Protein AF-A0A6N9R943-F1 (afdb_monomer_lite)

Radius of gyration: 18.35 Å; chains: 1; bounding box: 44×36×68 Å

pLDDT: mean 92.69, std 10.91, range [40.28, 98.88]

Secondary structure (DSSP, 8-state):
-----PPPPPPHHHHHHHHHHHHHHHHHHHHH-SSTTHHHHHHHHHHHHHHHHHHHTTS--HHHHHHHHHHHHHHHHHSSSPSS--HHHHHHHHHHHHHHHHHHHHHTTSS-THHHHHHTHHHHHHHHHHHHHHHHTT--TTS----SHHHHHIIIIIHHHHHHHHHHHHHHHHHHHHHHHHHH-GGGHHHHHHHHHHHHHHHHHHHHHHHHHH-GGG-

Foldseek 3Di:
DDPPDDDPPCDPVNVVVLVVQLQLLLVLLQVQLPFQLASLLLLLLLLVLQLLLLVVLVHHSCVSNVRSVVSVVVSVQRHPVHNDGCHSVRRNVSSNCLSVSLVVCCVVVSAPNLLSCLLNVLSVLQSVVQLVVCVVVVHDSPDDDQRGLLSLCCVLPCNRNNSNVVSSCSNNVSSVLSSVCSVPPRVCSVVVSVVSSVVSVVVSVVSVVSSCVVPVVPD

Sequence (219 aa):
GAGGREPAAISLAAVAVAALAIAWSANLFNFMDGSDGLAAAMAVVGFGTYGAAAWHSGASPWAYWTLAAATLPLLALNLPPARTFMGDVGAVPLGFLAAVFGLAGWRAGTWPGWLPLLVFLPFVSDASVTLALRVLRGERVWEPHKRHYYQRLHQLGAGHRGTLLAFGVLMIGTASSALWTLAVDPASGWLVLAAWAAAFLLLYAGIDYHWNRRNPASR

Structure (mmCIF, N/CA/C/O backbone):
data_AF-A0A6N9R943-F1
#
_entry.id   AF-A0A6N9R943-F1
#
loop_
_atom_site.group_PDB
_atom_site.id
_atom_site.type_symbol
_atom_site.label_atom_id
_atom_site.label_alt_id
_atom_site.label_comp_id
_atom_site.label_asym_id
_atom_site.label_entity_id
_atom_site.label_seq_id
_atom_site.pdbx_PDB_ins_code
_atom_site.Cartn_x
_atom_site.Cartn_y
_atom_site.Cartn_z
_atom_site.occupancy
_atom_site.B_iso_or_equiv
_atom_site.auth_seq_id
_atom_site.auth_comp_id
_atom_site.auth_asym_id
_atom_site.auth_atom_id
_atom_site.pdbx_PDB_model_num
ATOM 1 N N . GLY A 1 1 ? 10.664 -10.461 -44.575 1.00 40.28 1 GLY A N 1
ATOM 2 C CA . GLY A 1 1 ? 9.396 -10.748 -43.884 1.00 40.28 1 GLY A CA 1
ATOM 3 C C . GLY A 1 1 ? 9.508 -10.293 -42.452 1.00 40.28 1 GLY A C 1
ATOM 4 O O . GLY A 1 1 ? 10.060 -11.021 -41.644 1.00 40.28 1 GLY A O 1
ATOM 5 N N . ALA A 1 2 ? 9.063 -9.074 -42.161 1.00 44.09 2 ALA A N 1
ATOM 6 C CA . ALA A 1 2 ? 9.007 -8.532 -40.810 1.00 44.09 2 ALA A CA 1
ATOM 7 C C . ALA A 1 2 ? 7.528 -8.437 -40.436 1.00 44.09 2 ALA A C 1
ATOM 9 O O . ALA A 1 2 ? 6.851 -7.476 -40.789 1.00 44.09 2 ALA A O 1
ATOM 10 N N . GLY A 1 3 ? 7.008 -9.491 -39.807 1.00 44.22 3 GLY A N 1
ATOM 11 C CA . GLY A 1 3 ? 5.680 -9.474 -39.206 1.00 44.22 3 GLY A CA 1
ATOM 12 C C . GLY A 1 3 ? 5.709 -8.558 -37.990 1.00 44.22 3 GLY A C 1
ATOM 13 O O . GLY A 1 3 ? 5.936 -9.022 -36.874 1.00 44.22 3 GLY A O 1
ATOM 14 N N . GLY A 1 4 ? 5.538 -7.255 -38.217 1.00 47.19 4 GLY A N 1
ATOM 15 C CA . GLY A 1 4 ? 5.237 -6.305 -37.159 1.00 47.19 4 GLY A CA 1
ATOM 16 C C . GLY A 1 4 ? 3.930 -6.740 -36.514 1.00 47.19 4 GLY A C 1
ATOM 17 O O . GLY A 1 4 ? 2.869 -6.595 -37.112 1.00 47.19 4 GLY A O 1
ATOM 18 N N . ARG A 1 5 ? 4.005 -7.348 -35.327 1.00 53.66 5 ARG A N 1
ATOM 19 C CA . ARG A 1 5 ? 2.820 -7.568 -34.499 1.00 53.66 5 ARG A CA 1
ATOM 20 C C . ARG A 1 5 ? 2.241 -6.190 -34.211 1.00 53.66 5 ARG A C 1
ATOM 22 O O . ARG A 1 5 ? 2.871 -5.416 -33.492 1.00 53.66 5 ARG A O 1
ATOM 29 N N . GLU A 1 6 ? 1.083 -5.884 -34.787 1.00 54.50 6 GLU A N 1
ATOM 30 C CA . GLU A 1 6 ? 0.318 -4.719 -34.360 1.00 54.50 6 GLU A CA 1
ATOM 31 C C . GLU A 1 6 ? 0.141 -4.779 -32.836 1.00 54.50 6 GLU A C 1
ATOM 33 O O . GLU A 1 6 ? -0.073 -5.871 -32.286 1.00 54.50 6 GLU A O 1
ATOM 38 N N . PRO A 1 7 ? 0.277 -3.650 -32.119 1.00 57.41 7 PRO A N 1
ATOM 39 C CA . PRO A 1 7 ? -0.000 -3.630 -30.695 1.00 57.41 7 PRO A CA 1
ATOM 40 C C . PRO A 1 7 ? -1.441 -4.104 -30.493 1.00 57.41 7 PRO A C 1
ATOM 42 O O . PRO A 1 7 ? -2.373 -3.488 -31.002 1.00 57.41 7 PRO A O 1
ATOM 45 N N . ALA A 1 8 ? -1.614 -5.223 -29.783 1.00 62.78 8 ALA A N 1
ATOM 46 C CA . ALA A 1 8 ? -2.931 -5.776 -29.498 1.00 62.78 8 ALA A CA 1
ATOM 47 C C . ALA A 1 8 ? -3.834 -4.669 -28.937 1.00 62.78 8 ALA A C 1
ATOM 49 O O . ALA A 1 8 ? -3.485 -4.041 -27.931 1.00 62.78 8 ALA A O 1
ATOM 50 N N . ALA A 1 9 ? -4.960 -4.412 -29.608 1.00 72.69 9 ALA A N 1
ATOM 51 C CA . ALA A 1 9 ? -5.915 -3.399 -29.187 1.00 72.69 9 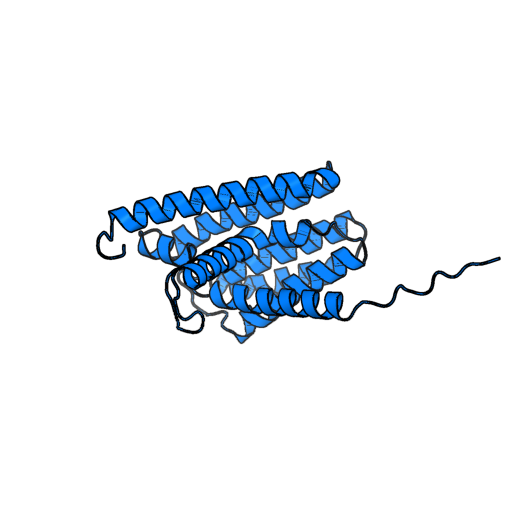ALA A CA 1
ATOM 52 C C . ALA A 1 9 ? -6.313 -3.659 -27.726 1.00 72.69 9 ALA A C 1
ATOM 54 O O . ALA A 1 9 ? -6.762 -4.754 -27.378 1.00 72.69 9 ALA A O 1
ATOM 55 N N . ILE A 1 10 ? -6.112 -2.666 -26.854 1.00 78.94 10 ILE A N 1
ATOM 56 C CA . ILE A 1 10 ? -6.542 -2.766 -25.458 1.00 78.94 10 ILE A CA 1
ATOM 57 C C . ILE A 1 10 ? -8.067 -2.844 -25.471 1.00 78.94 10 ILE A C 1
ATOM 59 O O . ILE A 1 10 ? -8.735 -1.943 -25.976 1.00 78.94 10 ILE A O 1
ATOM 63 N N . SER A 1 11 ? -8.623 -3.932 -24.939 1.00 89.44 11 SER A N 1
ATOM 64 C CA . SER A 1 11 ? -10.072 -4.098 -24.898 1.00 89.44 11 SER A CA 1
ATOM 65 C C . SER A 1 11 ? -10.708 -3.052 -23.979 1.00 89.44 11 SER A C 1
ATOM 67 O O . SER A 1 11 ? -10.139 -2.679 -22.950 1.00 89.44 11 SER A O 1
ATOM 69 N N . LEU A 1 12 ? -11.929 -2.619 -24.304 1.00 90.88 12 LEU A N 1
ATOM 70 C CA . LEU A 1 12 ? -12.708 -1.730 -23.434 1.00 90.88 12 LEU A CA 1
ATOM 71 C C . LEU A 1 12 ? -12.851 -2.311 -22.016 1.00 90.88 12 LEU A C 1
ATOM 73 O O . LEU A 1 12 ? -12.795 -1.580 -21.032 1.00 90.88 12 LEU A O 1
ATOM 77 N N . ALA A 1 13 ? -12.961 -3.638 -21.913 1.00 91.38 13 ALA A N 1
ATOM 78 C CA . ALA A 1 13 ? -12.979 -4.345 -20.639 1.00 91.38 13 ALA A CA 1
ATOM 79 C C . ALA A 1 13 ? -11.684 -4.134 -19.834 1.00 91.38 13 ALA A C 1
ATOM 81 O O . ALA A 1 13 ? -11.751 -3.848 -18.642 1.00 91.38 13 ALA A O 1
ATOM 82 N N . ALA A 1 14 ? -10.509 -4.212 -20.468 1.00 89.19 14 ALA A N 1
ATOM 83 C CA . ALA A 1 14 ? -9.235 -3.959 -19.796 1.00 89.19 14 ALA A CA 1
ATOM 84 C C . ALA A 1 14 ? -9.118 -2.503 -19.316 1.00 89.19 14 ALA A C 1
ATOM 86 O O . ALA A 1 14 ? -8.650 -2.264 -18.202 1.00 89.19 14 ALA A O 1
ATOM 87 N N . VAL A 1 15 ? -9.598 -1.540 -20.112 1.00 92.12 15 VAL A N 1
ATOM 88 C CA . VAL A 1 15 ? -9.665 -0.126 -19.706 1.00 92.12 15 VAL A CA 1
ATOM 89 C C . VAL A 1 15 ? -10.578 0.049 -18.493 1.00 92.12 15 VAL A C 1
ATOM 91 O O . VAL A 1 15 ? -10.185 0.695 -17.524 1.00 92.12 15 VAL A O 1
ATOM 94 N N . ALA A 1 16 ? -11.767 -0.558 -18.508 1.00 94.69 16 ALA A N 1
ATOM 95 C CA . ALA A 1 16 ? -12.713 -0.478 -17.399 1.00 94.69 16 ALA A CA 1
ATOM 96 C C . ALA A 1 16 ? -12.144 -1.091 -16.110 1.00 94.69 16 ALA A C 1
ATOM 98 O O . ALA A 1 16 ? -12.237 -0.480 -15.047 1.00 94.69 16 ALA A O 1
ATOM 99 N N . VAL A 1 17 ? -11.496 -2.257 -16.196 1.00 93.88 17 VAL A N 1
ATOM 100 C CA . VAL A 1 17 ? -10.850 -2.904 -15.042 1.00 93.88 17 VAL A CA 1
ATOM 101 C C . VAL A 1 17 ? -9.725 -2.036 -14.480 1.00 93.88 17 VAL A C 1
ATOM 103 O O . VAL A 1 17 ? -9.650 -1.853 -13.266 1.00 93.88 17 VAL A O 1
ATOM 106 N N . ALA A 1 18 ? -8.880 -1.455 -15.336 1.00 94.75 18 ALA A N 1
ATOM 107 C CA . ALA A 1 18 ? -7.823 -0.548 -14.897 1.00 94.75 18 ALA A CA 1
ATOM 108 C C . ALA A 1 18 ? -8.394 0.706 -14.217 1.00 94.75 18 ALA A C 1
ATOM 110 O O . ALA A 1 18 ? -7.933 1.083 -13.142 1.00 94.75 18 ALA A O 1
ATOM 111 N N . ALA A 1 19 ? -9.431 1.317 -14.797 1.00 96.38 19 ALA A N 1
ATOM 112 C CA . ALA A 1 19 ? -10.098 2.481 -14.221 1.00 96.38 19 ALA A CA 1
ATOM 113 C C . ALA A 1 19 ? -10.706 2.170 -12.845 1.00 96.38 19 ALA A C 1
ATOM 115 O O . ALA A 1 19 ? -10.528 2.946 -11.907 1.00 96.38 19 ALA A O 1
ATOM 116 N N . LEU A 1 20 ? -11.357 1.012 -12.696 1.00 95.69 20 LEU A N 1
ATOM 117 C CA . LEU A 1 20 ? -11.893 0.552 -11.415 1.00 95.69 20 LEU A CA 1
ATOM 118 C C . LEU A 1 20 ? -10.784 0.303 -10.389 1.00 95.69 20 LEU A C 1
ATOM 120 O O . LEU A 1 20 ? -10.924 0.727 -9.247 1.00 95.69 20 LEU A O 1
ATOM 124 N N . ALA A 1 21 ? -9.675 -0.328 -10.780 1.00 95.62 21 ALA A N 1
ATOM 125 C CA . ALA A 1 21 ? -8.540 -0.558 -9.887 1.00 95.62 21 ALA A CA 1
ATOM 126 C C . ALA A 1 21 ? -7.906 0.759 -9.407 1.00 95.62 21 ALA A C 1
ATOM 128 O O . ALA A 1 21 ? -7.582 0.898 -8.228 1.00 95.62 21 ALA A O 1
ATOM 129 N N . ILE A 1 22 ? -7.776 1.746 -10.297 1.00 97.75 22 ILE A N 1
ATOM 130 C CA . ILE A 1 22 ? -7.248 3.076 -9.971 1.00 97.75 22 ILE A CA 1
ATOM 131 C C . ILE A 1 22 ? -8.199 3.825 -9.031 1.00 97.75 22 ILE A C 1
ATOM 133 O O . ILE A 1 22 ? -7.761 4.332 -7.998 1.00 97.75 22 ILE A O 1
ATOM 137 N N . ALA A 1 23 ? -9.496 3.861 -9.350 1.00 97.19 23 ALA A N 1
ATOM 138 C CA . ALA A 1 23 ? -10.506 4.494 -8.503 1.00 97.19 23 ALA A CA 1
ATOM 139 C C . ALA A 1 23 ? -10.588 3.820 -7.125 1.00 97.19 23 ALA A C 1
ATOM 141 O O . ALA A 1 23 ? -10.680 4.494 -6.101 1.00 97.19 23 ALA A O 1
ATOM 142 N N . TRP A 1 24 ? -10.493 2.489 -7.088 1.00 95.62 24 TRP A N 1
ATOM 143 C CA . TRP A 1 24 ? -10.445 1.729 -5.846 1.00 95.62 24 TRP A CA 1
ATOM 144 C C . TRP A 1 24 ? -9.213 2.084 -5.013 1.00 95.62 24 TRP A C 1
ATOM 146 O O . TRP A 1 24 ? -9.345 2.339 -3.820 1.00 95.62 24 TRP A O 1
ATOM 156 N N . SER A 1 25 ? -8.038 2.181 -5.638 1.00 97.75 25 SER A N 1
ATOM 157 C CA . SER A 1 25 ? -6.791 2.565 -4.969 1.00 97.75 25 SER A CA 1
ATOM 158 C C . SER A 1 25 ? -6.818 3.986 -4.400 1.00 97.75 25 SER A C 1
ATOM 160 O O . SER A 1 25 ? -6.343 4.228 -3.292 1.00 97.75 25 SER A O 1
ATOM 162 N N . ALA A 1 26 ? -7.420 4.932 -5.117 1.00 96.94 26 ALA A N 1
ATOM 163 C CA . ALA A 1 26 ? -7.642 6.282 -4.606 1.00 96.94 26 ALA A CA 1
ATOM 164 C C . ALA A 1 26 ? -8.549 6.279 -3.360 1.00 96.94 26 ALA A C 1
ATOM 166 O O . ALA A 1 26 ? -8.208 6.877 -2.339 1.00 96.94 26 ALA A O 1
ATOM 167 N N . ASN A 1 27 ? -9.666 5.548 -3.417 1.00 94.44 27 ASN A N 1
ATOM 168 C CA . ASN A 1 27 ? -10.622 5.468 -2.313 1.00 94.44 27 ASN A CA 1
ATOM 169 C C . ASN A 1 27 ? -10.065 4.722 -1.096 1.00 94.44 27 ASN A C 1
ATOM 171 O O . ASN A 1 27 ? -10.254 5.175 0.027 1.00 94.44 27 ASN A O 1
ATOM 175 N N . LEU A 1 28 ? -9.350 3.608 -1.285 1.00 94.44 28 LEU A N 1
ATOM 176 C CA . LEU A 1 28 ? -8.768 2.876 -0.156 1.00 94.44 28 LEU A CA 1
ATOM 177 C C . LEU A 1 28 ? -7.705 3.707 0.568 1.00 94.44 28 LEU A C 1
ATOM 179 O O . LEU A 1 28 ? -7.673 3.685 1.793 1.00 94.44 28 LEU A O 1
ATOM 183 N N . PHE A 1 29 ? -6.885 4.491 -0.141 1.00 95.75 29 PHE A N 1
ATOM 184 C CA . PHE A 1 29 ? -5.953 5.411 0.520 1.00 95.75 29 PHE A CA 1
ATOM 185 C C . PHE A 1 29 ? -6.691 6.475 1.326 1.00 95.75 29 PHE A C 1
ATOM 187 O O . PHE A 1 29 ? -6.306 6.752 2.458 1.00 95.75 29 PHE A O 1
ATOM 194 N N . ASN A 1 30 ? -7.772 7.022 0.770 1.00 94.88 30 ASN A N 1
ATOM 195 C CA . ASN A 1 30 ? -8.614 7.984 1.467 1.00 94.88 30 ASN A CA 1
ATOM 196 C C . ASN A 1 30 ? -9.241 7.392 2.743 1.00 94.88 30 ASN A C 1
ATOM 198 O O . ASN A 1 30 ? -9.175 8.008 3.801 1.00 94.88 30 ASN A O 1
ATOM 202 N N . PHE A 1 31 ? -9.763 6.163 2.686 1.00 93.31 31 PHE A N 1
ATOM 203 C CA . PHE A 1 31 ? -10.328 5.481 3.855 1.00 93.31 31 PHE A CA 1
ATOM 204 C C . PHE A 1 31 ? -9.291 5.183 4.942 1.00 93.31 31 PHE A C 1
ATOM 206 O O . PHE A 1 31 ? -9.601 5.239 6.133 1.00 93.31 31 PHE A O 1
ATOM 213 N N . MET A 1 32 ? -8.064 4.853 4.541 1.00 94.81 32 MET A N 1
ATOM 214 C CA . MET A 1 32 ? -6.989 4.484 5.459 1.00 94.81 32 MET A CA 1
ATOM 215 C C . MET A 1 32 ? -6.260 5.702 6.057 1.00 94.81 32 MET A C 1
ATOM 217 O O . MET A 1 32 ? -5.533 5.545 7.039 1.00 94.81 32 MET A O 1
ATOM 221 N N . ASP A 1 33 ? -6.495 6.918 5.553 1.00 93.69 33 ASP A N 1
ATOM 222 C CA . ASP A 1 33 ? -5.970 8.181 6.105 1.00 93.69 33 ASP A CA 1
ATOM 223 C C . ASP A 1 33 ? -6.742 8.688 7.345 1.00 93.69 33 ASP A C 1
ATOM 225 O O . ASP A 1 33 ? -6.830 9.879 7.623 1.00 93.69 33 ASP A O 1
ATOM 229 N N . GLY A 1 34 ? -7.331 7.786 8.134 1.00 90.56 34 GLY A N 1
ATOM 230 C CA . GLY A 1 34 ? -8.021 8.152 9.377 1.00 90.56 34 GLY A CA 1
ATOM 231 C C . GLY A 1 34 ? -7.239 7.839 10.657 1.00 90.56 34 GLY A C 1
ATOM 232 O O . GLY A 1 34 ? -7.847 7.781 11.725 1.00 90.56 34 GLY A O 1
ATOM 233 N N . SER A 1 35 ? -5.933 7.565 10.575 1.00 93.38 35 SER A N 1
ATOM 234 C CA . SER A 1 35 ? -5.046 7.425 11.740 1.00 93.38 35 SER A CA 1
ATOM 235 C C . SER A 1 35 ? -3.692 8.079 11.485 1.00 93.38 35 SER A C 1
ATOM 237 O O . SER A 1 35 ? -3.084 7.843 10.444 1.00 93.38 35 SER A O 1
ATOM 239 N N . ASP A 1 36 ? -3.186 8.802 12.488 1.00 95.81 36 ASP A N 1
ATOM 240 C CA . ASP A 1 36 ? -1.879 9.466 12.478 1.00 95.81 36 ASP A CA 1
ATOM 241 C C . ASP A 1 36 ? -0.762 8.561 11.933 1.00 95.81 36 ASP A C 1
ATOM 243 O O . ASP A 1 36 ? -0.499 7.469 12.452 1.00 95.81 36 ASP A O 1
ATOM 247 N N . GLY A 1 37 ? -0.099 9.032 10.880 1.00 95.81 37 GLY A N 1
ATOM 248 C CA . GLY A 1 37 ? 1.082 8.436 10.268 1.00 95.81 37 GLY A CA 1
ATOM 249 C C . GLY A 1 37 ? 0.800 7.261 9.338 1.00 95.81 37 GLY A C 1
ATOM 250 O O . GLY A 1 37 ? 1.714 6.837 8.638 1.00 95.81 37 GLY A O 1
ATOM 251 N N . LEU A 1 38 ? -0.423 6.722 9.302 1.00 96.94 38 LEU A N 1
ATOM 252 C CA . LEU A 1 38 ? -0.700 5.439 8.653 1.00 96.94 38 LEU A CA 1
ATOM 253 C C . LEU A 1 38 ? -0.589 5.517 7.122 1.00 96.94 38 LEU A C 1
ATOM 255 O O . LEU A 1 38 ? 0.174 4.758 6.521 1.00 96.94 38 LEU A O 1
ATOM 259 N N . ALA A 1 39 ? -1.303 6.451 6.488 1.00 97.38 39 ALA A N 1
ATOM 260 C CA . ALA A 1 39 ? -1.272 6.639 5.034 1.00 97.38 39 ALA A CA 1
ATOM 261 C C . ALA A 1 39 ? 0.081 7.160 4.540 1.00 97.38 39 ALA A C 1
ATOM 263 O O . ALA A 1 39 ? 0.612 6.664 3.543 1.00 97.38 39 ALA A O 1
ATOM 264 N N . ALA A 1 40 ? 0.691 8.091 5.278 1.00 97.88 40 ALA A N 1
ATOM 265 C CA . ALA A 1 40 ? 2.023 8.593 4.964 1.00 97.88 40 ALA A CA 1
ATOM 266 C C . ALA A 1 40 ? 3.096 7.488 5.060 1.00 97.88 40 ALA A C 1
ATOM 268 O O . ALA A 1 40 ? 3.952 7.394 4.180 1.00 97.88 40 ALA A O 1
ATOM 269 N N . ALA A 1 41 ? 3.029 6.605 6.065 1.00 98.44 41 ALA A N 1
ATOM 270 C CA . ALA A 1 41 ? 3.945 5.471 6.185 1.00 98.44 41 ALA A CA 1
ATOM 271 C C . ALA A 1 41 ? 3.760 4.469 5.040 1.00 98.44 41 ALA A C 1
ATOM 273 O O . ALA A 1 41 ? 4.748 4.045 4.439 1.00 98.44 41 ALA A O 1
ATOM 274 N N . MET A 1 42 ? 2.512 4.145 4.681 1.00 98.69 42 MET A N 1
ATOM 275 C CA . MET A 1 42 ? 2.224 3.271 3.541 1.00 98.69 42 MET A CA 1
ATOM 276 C C . MET A 1 42 ? 2.769 3.850 2.233 1.00 98.69 42 MET A C 1
ATOM 278 O O . MET A 1 42 ? 3.350 3.117 1.438 1.00 98.69 42 MET A O 1
ATOM 282 N N . ALA A 1 43 ? 2.626 5.156 2.005 1.00 98.50 43 ALA A N 1
ATOM 283 C CA . ALA A 1 43 ? 3.176 5.813 0.824 1.00 98.50 43 ALA A CA 1
ATOM 284 C C . ALA A 1 43 ? 4.711 5.724 0.786 1.00 98.50 43 ALA A C 1
ATOM 286 O O . ALA A 1 43 ? 5.273 5.318 -0.230 1.00 98.50 43 ALA A O 1
ATOM 287 N N . VAL A 1 44 ? 5.395 6.024 1.895 1.00 98.81 44 VAL A N 1
ATOM 288 C CA . VAL A 1 44 ? 6.863 5.927 1.979 1.00 98.81 44 VAL A CA 1
ATOM 289 C C . VAL A 1 44 ? 7.339 4.496 1.727 1.00 98.81 44 VAL A C 1
ATOM 291 O O . VAL A 1 44 ? 8.211 4.283 0.884 1.00 98.81 44 VAL A O 1
ATOM 294 N N . VAL A 1 45 ? 6.752 3.508 2.409 1.00 98.88 45 VAL A N 1
ATOM 295 C CA . VAL A 1 45 ? 7.122 2.094 2.242 1.00 98.88 45 VAL A CA 1
ATOM 296 C C . VAL A 1 45 ? 6.790 1.614 0.830 1.00 98.88 45 VAL A C 1
ATOM 298 O O . VAL A 1 45 ? 7.632 1.006 0.172 1.00 98.88 45 VAL A O 1
ATOM 301 N N . GLY A 1 46 ? 5.596 1.917 0.328 1.00 98.75 46 GLY A N 1
ATOM 302 C CA . GLY A 1 46 ? 5.117 1.442 -0.964 1.00 98.75 46 GLY A CA 1
ATOM 303 C C . GLY A 1 46 ? 5.909 2.007 -2.139 1.00 98.75 46 GLY A C 1
ATOM 304 O O . GLY A 1 46 ? 6.446 1.245 -2.944 1.00 98.75 46 GLY A O 1
ATOM 305 N N . PHE A 1 47 ? 6.067 3.332 -2.211 1.00 98.88 47 PHE A N 1
ATOM 306 C CA . PHE A 1 47 ? 6.855 3.965 -3.272 1.00 98.88 47 PHE A CA 1
ATOM 307 C C . PHE A 1 47 ? 8.357 3.703 -3.120 1.00 98.88 47 PHE A C 1
ATOM 309 O O . PHE A 1 47 ? 9.050 3.529 -4.123 1.00 98.88 47 PHE A O 1
ATOM 316 N N . GLY A 1 48 ? 8.865 3.581 -1.889 1.00 98.88 48 GLY A N 1
ATOM 317 C CA . GLY A 1 48 ? 10.228 3.108 -1.640 1.00 98.88 48 GLY A CA 1
ATOM 318 C C . GLY A 1 48 ? 10.465 1.715 -2.232 1.00 98.88 48 GLY A C 1
ATOM 319 O O . GLY A 1 48 ? 11.460 1.496 -2.929 1.00 98.88 48 GLY A O 1
ATOM 320 N N . THR A 1 49 ? 9.504 0.808 -2.036 1.00 98.88 49 THR A N 1
ATOM 321 C CA . THR A 1 49 ? 9.531 -0.558 -2.580 1.00 98.88 49 THR A CA 1
ATOM 322 C C . THR A 1 49 ? 9.438 -0.576 -4.101 1.00 98.88 49 THR A C 1
ATOM 324 O O . THR A 1 49 ? 10.206 -1.289 -4.741 1.00 98.88 49 THR A O 1
ATOM 327 N N . TYR A 1 50 ? 8.562 0.233 -4.704 1.00 98.88 50 TYR A N 1
ATOM 328 C CA . TYR A 1 50 ? 8.509 0.381 -6.163 1.00 98.88 50 TYR A CA 1
ATOM 329 C C . TYR A 1 50 ? 9.831 0.887 -6.737 1.00 98.88 50 TYR A C 1
ATOM 331 O O . TYR A 1 50 ? 10.301 0.351 -7.736 1.00 98.88 50 TYR A O 1
ATOM 339 N N . GLY A 1 51 ? 10.475 1.864 -6.095 1.00 98.81 51 GLY A N 1
ATOM 340 C CA . GLY A 1 51 ? 11.791 2.330 -6.527 1.00 98.81 51 GLY A CA 1
ATOM 341 C C . GLY A 1 51 ? 12.858 1.241 -6.442 1.00 98.81 51 GLY A C 1
ATOM 342 O O . GLY A 1 51 ? 13.608 1.050 -7.395 1.00 98.81 51 GLY A O 1
ATOM 343 N N . ALA A 1 52 ? 12.874 0.457 -5.362 1.00 98.81 52 ALA A N 1
ATOM 344 C CA . ALA A 1 52 ? 13.788 -0.677 -5.231 1.00 98.81 52 ALA A CA 1
ATOM 345 C C . ALA A 1 52 ? 13.524 -1.772 -6.284 1.00 98.81 52 ALA A C 1
ATOM 347 O O . ALA A 1 52 ? 14.466 -2.280 -6.889 1.00 98.81 52 ALA A O 1
ATOM 348 N N . ALA A 1 53 ? 12.257 -2.097 -6.551 1.00 98.75 53 ALA A N 1
ATOM 349 C CA . ALA A 1 53 ? 11.870 -3.067 -7.573 1.00 98.75 53 ALA A CA 1
ATOM 350 C C . ALA A 1 53 ? 12.233 -2.591 -8.991 1.00 98.75 53 ALA A C 1
ATOM 352 O O . ALA A 1 53 ? 12.760 -3.370 -9.781 1.00 98.75 53 ALA A O 1
ATOM 353 N N . ALA A 1 54 ? 12.015 -1.308 -9.300 1.00 98.69 54 ALA A N 1
ATOM 354 C CA . ALA A 1 54 ? 12.411 -0.711 -10.575 1.00 98.69 54 ALA A CA 1
ATOM 355 C C . ALA A 1 54 ? 13.929 -0.731 -10.765 1.00 98.69 54 ALA A C 1
ATOM 357 O O . ALA A 1 54 ? 14.406 -1.140 -11.820 1.00 98.69 54 ALA A O 1
ATOM 358 N N . TRP A 1 55 ? 14.690 -0.354 -9.734 1.00 98.50 55 TRP A N 1
ATOM 359 C CA . TRP A 1 55 ? 16.150 -0.435 -9.769 1.00 98.50 55 TRP A CA 1
ATOM 360 C C . TRP A 1 55 ? 16.627 -1.868 -10.021 1.00 98.50 55 TRP A C 1
ATOM 362 O O . TRP A 1 55 ? 17.485 -2.094 -10.871 1.00 98.50 55 TRP A O 1
ATOM 372 N N . HIS A 1 56 ? 16.034 -2.843 -9.326 1.00 97.88 56 HIS A N 1
ATOM 373 C CA . HIS A 1 56 ? 16.348 -4.259 -9.507 1.00 97.88 56 HIS A CA 1
ATOM 374 C C . HIS A 1 56 ? 16.078 -4.743 -10.939 1.00 97.88 56 HIS A C 1
ATOM 376 O O . HIS A 1 56 ? 16.858 -5.525 -11.475 1.00 97.88 56 HIS A O 1
ATOM 382 N N . SER A 1 57 ? 15.026 -4.241 -11.591 1.00 97.50 57 SER A N 1
ATOM 383 C CA . SER A 1 57 ? 14.712 -4.577 -12.984 1.00 97.50 57 SER A CA 1
ATOM 384 C C . SER A 1 57 ? 15.556 -3.811 -14.019 1.00 97.50 57 SER A C 1
ATOM 386 O O . SER A 1 57 ? 15.310 -3.951 -15.216 1.00 97.50 57 SER A O 1
ATOM 388 N N . GLY A 1 58 ? 16.468 -2.928 -13.594 1.00 97.81 58 GLY A N 1
ATOM 389 C CA . GLY A 1 58 ? 17.218 -2.021 -14.472 1.00 97.81 58 GLY A CA 1
ATOM 390 C C . GLY A 1 58 ? 16.419 -0.817 -14.995 1.00 97.81 58 GLY A C 1
ATOM 391 O O . GLY A 1 58 ? 16.912 -0.078 -15.848 1.00 97.81 58 GLY A O 1
ATOM 392 N N . ALA A 1 59 ? 15.196 -0.597 -14.507 1.00 98.06 59 ALA A N 1
ATOM 393 C CA . ALA A 1 59 ? 14.398 0.584 -14.819 1.00 98.06 59 ALA A CA 1
ATOM 394 C C . ALA A 1 59 ? 14.773 1.770 -13.910 1.00 98.06 59 ALA A C 1
ATOM 396 O O . ALA A 1 59 ? 15.367 1.615 -12.844 1.00 98.06 59 ALA A O 1
ATOM 397 N N . SER A 1 60 ? 14.397 2.986 -14.317 1.00 98.00 60 SER A N 1
ATOM 398 C CA . SER A 1 60 ? 14.646 4.185 -13.507 1.00 98.00 60 SER A CA 1
ATOM 399 C C . SER A 1 60 ? 13.804 4.171 -12.218 1.00 98.00 60 SER A C 1
ATOM 401 O O . SER A 1 60 ? 12.575 4.103 -12.307 1.00 98.00 60 SER A O 1
ATOM 403 N N . PRO A 1 61 ? 14.414 4.289 -11.022 1.00 98.44 61 PRO A N 1
ATOM 404 C CA . PRO A 1 61 ? 13.687 4.274 -9.749 1.00 98.44 61 PRO A CA 1
ATOM 405 C C . PRO A 1 61 ? 13.180 5.660 -9.321 1.00 98.44 61 PRO A C 1
ATOM 407 O O . PRO A 1 61 ? 12.403 5.776 -8.372 1.00 98.44 61 PRO A O 1
ATOM 410 N N . TRP A 1 62 ? 13.659 6.723 -9.978 1.00 98.25 62 TRP A N 1
ATOM 411 C CA . TRP A 1 62 ? 13.652 8.074 -9.417 1.00 98.25 62 TRP A CA 1
ATOM 412 C C . TRP A 1 62 ? 12.251 8.638 -9.211 1.00 98.25 62 TRP A C 1
ATOM 414 O O . TRP A 1 62 ? 12.009 9.258 -8.184 1.00 98.25 62 TRP A O 1
ATOM 424 N N . ALA A 1 63 ? 11.301 8.353 -10.105 1.00 97.56 63 ALA A N 1
ATOM 425 C CA . ALA A 1 63 ? 9.915 8.789 -9.926 1.00 97.56 63 ALA A CA 1
ATOM 426 C C . ALA A 1 63 ? 9.309 8.270 -8.606 1.00 97.56 63 ALA A C 1
ATOM 428 O O . ALA A 1 63 ? 8.636 9.011 -7.892 1.00 97.56 63 ALA A O 1
ATOM 429 N N . TYR A 1 64 ? 9.597 7.016 -8.249 1.00 98.50 64 TYR A N 1
ATOM 430 C CA . TYR A 1 64 ? 9.068 6.378 -7.044 1.00 98.50 64 TYR A CA 1
ATOM 431 C C . TYR A 1 64 ? 9.794 6.865 -5.786 1.00 98.50 64 TYR A C 1
ATOM 433 O O . TYR A 1 64 ? 9.159 7.245 -4.804 1.00 98.50 64 TYR A O 1
ATOM 441 N N . TRP A 1 65 ? 11.127 6.925 -5.817 1.00 98.62 65 TRP A N 1
ATOM 442 C CA . TRP A 1 65 ? 11.904 7.412 -4.676 1.00 98.62 65 TRP A CA 1
ATOM 443 C C . TRP A 1 65 ? 11.693 8.896 -4.398 1.00 98.62 65 TRP A C 1
ATOM 445 O O . TRP A 1 65 ? 11.643 9.276 -3.232 1.00 98.62 65 TRP A O 1
ATOM 455 N N . THR A 1 66 ? 11.495 9.731 -5.421 1.00 98.50 66 THR A N 1
ATOM 456 C CA . THR A 1 66 ? 11.130 11.138 -5.223 1.00 98.50 66 THR A CA 1
ATOM 457 C C . THR A 1 66 ? 9.780 11.265 -4.522 1.00 98.50 66 THR A C 1
ATOM 459 O O . THR A 1 66 ? 9.664 12.083 -3.617 1.00 98.50 66 THR A O 1
ATOM 462 N N . LEU A 1 67 ? 8.782 10.439 -4.856 1.00 98.12 67 LEU A N 1
ATOM 463 C CA . LEU A 1 67 ? 7.492 10.445 -4.153 1.00 98.12 67 LEU A CA 1
ATOM 464 C C . LEU A 1 67 ? 7.609 9.966 -2.705 1.00 98.12 67 LEU A C 1
ATOM 466 O O . LEU A 1 67 ? 7.055 10.599 -1.804 1.00 98.12 67 LEU A O 1
ATOM 470 N N . ALA A 1 68 ? 8.366 8.893 -2.462 1.00 98.62 68 ALA A N 1
ATOM 471 C CA . ALA A 1 68 ? 8.654 8.438 -1.105 1.00 98.62 68 ALA A CA 1
ATOM 472 C C . ALA A 1 68 ? 9.348 9.548 -0.295 1.00 98.62 68 ALA A C 1
ATOM 474 O O . ALA A 1 68 ? 8.896 9.891 0.795 1.00 98.62 68 ALA A O 1
ATOM 475 N N . ALA A 1 69 ? 10.384 10.175 -0.862 1.00 98.50 69 ALA A N 1
ATOM 476 C CA . ALA A 1 69 ? 11.129 11.260 -0.231 1.00 98.50 69 ALA A CA 1
ATOM 477 C C . ALA A 1 69 ? 10.269 12.510 0.010 1.00 98.50 69 ALA A C 1
ATOM 479 O O . ALA A 1 69 ? 10.334 13.090 1.090 1.00 98.50 69 ALA A O 1
ATOM 480 N N . ALA A 1 70 ? 9.415 12.893 -0.942 1.00 97.56 70 ALA A N 1
ATOM 481 C CA . ALA A 1 70 ? 8.484 14.012 -0.797 1.00 97.56 70 ALA A CA 1
ATOM 482 C C . ALA A 1 70 ? 7.422 13.763 0.287 1.00 97.56 70 ALA A C 1
ATOM 484 O O . ALA A 1 70 ? 6.910 14.712 0.877 1.00 97.56 70 ALA A O 1
ATOM 485 N N . THR A 1 71 ? 7.120 12.497 0.590 1.00 98.12 71 THR A N 1
ATOM 486 C CA . THR A 1 71 ? 6.168 12.122 1.646 1.00 98.12 71 THR A CA 1
ATOM 487 C C . THR A 1 71 ? 6.815 12.081 3.038 1.00 98.12 71 THR A C 1
ATOM 489 O O . THR A 1 71 ? 6.107 12.177 4.039 1.00 98.12 71 THR A O 1
ATOM 492 N N . LEU A 1 72 ? 8.149 11.997 3.148 1.00 98.06 72 LEU A N 1
ATOM 493 C CA . LEU A 1 72 ? 8.848 11.921 4.442 1.00 98.06 72 LEU A CA 1
ATOM 494 C C . LEU A 1 72 ? 8.599 13.132 5.365 1.00 98.06 72 LEU A C 1
ATOM 496 O O . LEU A 1 72 ? 8.321 12.899 6.544 1.00 98.06 72 LEU A O 1
ATOM 500 N N . PRO A 1 73 ? 8.649 14.401 4.902 1.00 97.31 73 PRO A N 1
ATOM 501 C CA . PRO A 1 73 ? 8.340 15.546 5.760 1.00 97.31 73 PRO A CA 1
ATOM 502 C C . PRO A 1 73 ? 6.904 15.512 6.290 1.00 97.31 73 PRO A C 1
ATOM 504 O O . PRO A 1 73 ? 6.673 15.793 7.466 1.00 97.31 73 PRO A O 1
ATOM 507 N N . LEU A 1 74 ? 5.947 15.112 5.444 1.00 96.38 74 LEU A N 1
ATOM 508 C CA . LEU A 1 74 ? 4.560 14.916 5.858 1.00 96.38 74 LEU A CA 1
ATOM 509 C C . LEU A 1 74 ? 4.467 13.810 6.907 1.00 96.38 74 LEU A C 1
ATOM 511 O O . LEU A 1 74 ? 3.864 14.037 7.948 1.00 96.38 74 LEU A O 1
ATOM 515 N N . LEU A 1 75 ? 5.099 12.653 6.679 1.00 97.25 75 LEU A N 1
ATOM 516 C CA . LEU A 1 75 ? 5.130 11.563 7.651 1.00 97.25 75 LEU A CA 1
ATOM 517 C C . LEU A 1 75 ? 5.665 12.053 8.999 1.00 97.25 75 LEU A C 1
ATOM 519 O O . LEU A 1 75 ? 5.005 11.845 10.007 1.00 97.25 75 LEU A O 1
ATOM 523 N N . ALA A 1 76 ? 6.793 12.767 9.028 1.00 97.50 76 ALA A N 1
ATOM 524 C CA . ALA A 1 76 ? 7.381 13.280 10.266 1.00 97.50 76 ALA A CA 1
ATOM 525 C C . ALA A 1 76 ? 6.431 14.201 11.057 1.00 97.50 76 ALA A C 1
ATOM 527 O O . ALA A 1 76 ? 6.401 14.141 12.286 1.00 97.50 76 ALA A O 1
ATOM 528 N N . LEU A 1 77 ? 5.634 15.025 10.367 1.00 97.00 77 LEU A N 1
ATOM 529 C CA . LEU A 1 77 ? 4.621 15.892 10.981 1.00 97.00 77 LEU A CA 1
ATOM 530 C C . LEU A 1 77 ? 3.301 15.166 11.286 1.00 97.00 77 LEU A C 1
ATOM 532 O O . LEU A 1 77 ? 2.527 15.630 12.122 1.00 97.00 77 LEU A O 1
ATOM 536 N N . ASN A 1 78 ? 3.041 14.044 10.620 1.00 96.69 78 ASN A N 1
ATOM 537 C CA . ASN A 1 78 ? 1.830 13.240 10.741 1.00 96.69 78 ASN A CA 1
ATOM 538 C C . ASN A 1 78 ? 1.998 12.053 11.713 1.00 96.69 78 ASN A C 1
ATOM 540 O O . ASN A 1 78 ? 1.008 11.416 12.056 1.00 96.69 78 ASN A O 1
ATOM 544 N N . LEU A 1 79 ? 3.214 11.766 12.201 1.00 96.69 79 LEU A N 1
ATOM 545 C CA . LEU A 1 79 ? 3.461 10.754 13.234 1.00 96.69 79 LEU A CA 1
ATOM 546 C C . LEU A 1 79 ? 2.708 11.083 14.542 1.00 96.69 79 LEU A C 1
ATOM 548 O O . LEU A 1 79 ? 2.639 12.251 14.920 1.00 96.69 79 LEU A O 1
ATOM 552 N N . PRO A 1 80 ? 2.217 10.081 15.298 1.00 95.19 80 PRO A N 1
ATOM 553 C CA . PRO A 1 80 ? 1.390 10.348 16.472 1.00 95.19 80 PRO A CA 1
ATOM 554 C C . PRO A 1 80 ? 2.157 10.968 17.669 1.00 95.19 80 PRO A C 1
ATOM 556 O O . PRO A 1 80 ? 3.101 10.347 18.193 1.00 95.19 80 PRO A O 1
ATOM 559 N N . PRO A 1 81 ? 1.699 12.104 18.239 1.00 94.44 81 PRO A N 1
ATOM 560 C CA . PRO A 1 81 ? 0.482 12.845 17.883 1.00 94.44 81 PRO A CA 1
ATOM 561 C C . PRO A 1 81 ? 0.670 13.731 16.641 1.00 94.44 81 PRO A C 1
ATOM 563 O O . PRO A 1 81 ? 1.595 14.549 16.604 1.00 94.44 81 PRO A O 1
ATOM 566 N N . ALA A 1 82 ? -0.224 13.593 15.658 1.00 93.19 82 ALA A N 1
ATOM 567 C CA . ALA A 1 82 ? -0.131 14.323 14.399 1.00 93.19 82 ALA A CA 1
ATOM 568 C C . ALA A 1 82 ? -0.270 15.839 14.597 1.00 93.19 82 ALA A C 1
ATOM 570 O O . ALA A 1 82 ? -1.161 16.332 15.289 1.00 93.19 82 ALA A O 1
ATOM 571 N N . ARG A 1 83 ? 0.611 16.592 13.936 1.00 93.94 83 ARG A N 1
ATOM 572 C CA . ARG A 1 83 ? 0.572 18.061 13.843 1.00 93.94 83 ARG A CA 1
ATOM 573 C C . ARG A 1 83 ? -0.091 18.541 12.558 1.00 93.94 83 ARG A C 1
ATOM 575 O O . ARG A 1 83 ? -0.458 19.706 12.439 1.00 93.94 83 ARG A O 1
ATOM 582 N N . THR A 1 84 ? -0.192 17.663 11.569 1.00 92.44 84 THR A N 1
ATOM 583 C CA . THR A 1 84 ? -0.762 17.953 10.255 1.00 92.44 84 THR A CA 1
ATOM 584 C C . THR A 1 84 ? -1.441 16.700 9.726 1.00 92.44 84 THR A C 1
ATOM 586 O O . THR A 1 84 ? -0.934 15.594 9.916 1.00 92.44 84 THR A O 1
ATOM 589 N N . PHE A 1 85 ? -2.584 16.881 9.070 1.00 89.62 85 PHE A N 1
ATOM 590 C CA . PHE A 1 85 ? -3.320 15.815 8.397 1.00 89.62 85 PHE A CA 1
ATOM 591 C C . PHE A 1 85 ? -2.932 15.763 6.919 1.00 89.62 85 PHE A C 1
ATOM 593 O O . PHE A 1 85 ? -2.668 16.803 6.318 1.00 89.62 85 PHE A O 1
ATOM 600 N N . MET A 1 86 ? -2.894 14.562 6.341 1.00 93.94 86 MET A N 1
ATOM 601 C CA . MET A 1 86 ? -2.680 14.387 4.904 1.00 93.94 86 MET A CA 1
ATOM 602 C C . MET A 1 86 ? -3.916 14.867 4.132 1.00 93.94 86 MET A C 1
ATOM 604 O O . MET A 1 86 ? -3.793 15.711 3.242 1.00 93.94 86 MET A O 1
ATOM 608 N N . GLY A 1 87 ? -5.099 14.384 4.522 1.00 92.06 87 GLY A N 1
ATOM 609 C CA . GLY A 1 87 ? -6.374 14.759 3.923 1.00 92.06 87 GLY A CA 1
ATOM 610 C C . GLY A 1 87 ? -6.496 14.310 2.467 1.00 92.06 87 GLY A C 1
ATOM 611 O O . GLY A 1 87 ? -5.571 13.755 1.868 1.00 92.06 87 GLY A O 1
ATOM 612 N N . ASP A 1 88 ? -7.643 14.599 1.859 1.00 94.19 88 ASP A N 1
ATOM 613 C CA . ASP A 1 88 ? -7.960 14.147 0.498 1.00 94.19 88 ASP A CA 1
ATOM 614 C C . ASP A 1 88 ? -6.946 14.644 -0.543 1.00 94.19 88 ASP A C 1
ATOM 616 O O . ASP A 1 88 ? -6.630 13.929 -1.493 1.00 94.19 88 ASP A O 1
ATOM 620 N N . VAL A 1 89 ? -6.381 15.838 -0.322 1.00 94.12 89 VAL A N 1
ATOM 621 C CA . VAL A 1 89 ? -5.370 16.460 -1.192 1.00 94.12 89 VAL A CA 1
ATOM 622 C C . VAL A 1 89 ? -4.101 15.609 -1.296 1.00 94.12 89 VAL A C 1
ATOM 624 O O . VAL A 1 89 ? -3.470 15.600 -2.349 1.00 94.12 89 VAL A O 1
ATOM 627 N N . GLY A 1 90 ? -3.724 14.884 -0.240 1.00 94.31 90 GLY A N 1
ATOM 628 C CA . GLY A 1 90 ? -2.593 13.956 -0.272 1.00 94.31 90 GLY A CA 1
ATOM 629 C C . GLY A 1 90 ? -3.013 12.513 -0.550 1.00 94.31 90 GLY A C 1
ATOM 630 O O . GLY A 1 90 ? -2.423 11.850 -1.404 1.00 94.31 90 GLY A O 1
ATOM 631 N N . ALA A 1 91 ? -4.048 12.024 0.134 1.00 96.25 91 ALA A N 1
ATOM 632 C CA . ALA A 1 91 ? -4.419 10.613 0.114 1.00 96.25 91 ALA A CA 1
ATOM 633 C C . ALA A 1 91 ? -4.909 10.150 -1.268 1.00 96.25 91 ALA A C 1
ATOM 635 O O . ALA A 1 91 ? -4.454 9.120 -1.769 1.00 96.25 91 ALA A O 1
ATOM 636 N N . VAL A 1 92 ? -5.787 10.923 -1.920 1.00 97.00 92 VAL A N 1
ATOM 637 C CA . VAL A 1 92 ? -6.371 10.546 -3.218 1.00 97.00 92 VAL A CA 1
ATOM 638 C C . VAL A 1 92 ? -5.299 10.483 -4.317 1.00 97.00 92 VAL A C 1
ATOM 640 O O . VAL A 1 92 ? -5.218 9.449 -4.990 1.00 97.00 92 VAL A O 1
ATOM 643 N N . PRO A 1 93 ? -4.421 11.496 -4.493 1.00 97.94 93 PRO A N 1
ATOM 644 C CA . PRO A 1 93 ? -3.334 11.406 -5.466 1.00 97.94 93 PRO A CA 1
ATOM 645 C C . PRO A 1 93 ? -2.338 10.284 -5.176 1.00 97.94 93 PRO A C 1
ATOM 647 O O . PRO A 1 93 ? -1.918 9.604 -6.109 1.00 97.94 93 PRO A O 1
ATOM 650 N N . LEU A 1 94 ? -1.968 10.041 -3.913 1.00 98.25 94 LEU A N 1
ATOM 651 C CA . LEU A 1 94 ? -1.046 8.950 -3.574 1.00 98.25 94 LEU A CA 1
ATOM 652 C C . LEU A 1 94 ? -1.657 7.581 -3.894 1.00 98.25 94 LEU A C 1
ATOM 654 O O . LEU A 1 94 ? -0.981 6.741 -4.486 1.00 98.25 94 LEU A O 1
ATOM 658 N N . GLY A 1 95 ? -2.942 7.375 -3.595 1.00 98.19 95 GLY A N 1
ATOM 659 C CA . GLY A 1 95 ? -3.653 6.155 -3.971 1.00 98.19 95 GLY A CA 1
ATOM 660 C C . GLY A 1 95 ? -3.783 5.979 -5.482 1.00 98.19 95 GLY A C 1
ATOM 661 O O . GLY A 1 95 ? -3.538 4.886 -5.999 1.00 98.19 95 GLY A O 1
ATOM 662 N N . PHE A 1 96 ? -4.085 7.053 -6.213 1.00 98.50 96 PHE A N 1
ATOM 663 C CA . PHE A 1 96 ? -4.078 7.055 -7.677 1.00 98.50 96 PHE A CA 1
ATOM 664 C C . PHE A 1 96 ? -2.703 6.651 -8.231 1.00 98.50 96 PHE A C 1
ATOM 666 O O . PHE A 1 96 ? -2.608 5.731 -9.046 1.00 98.50 96 PHE A O 1
ATOM 673 N N . LEU A 1 97 ? -1.628 7.286 -7.753 1.00 98.62 97 LEU A N 1
ATOM 674 C CA . LEU A 1 97 ? -0.261 7.018 -8.198 1.00 98.62 97 LEU A CA 1
ATOM 675 C C . LEU A 1 97 ? 0.191 5.598 -7.841 1.00 98.62 97 LEU A C 1
ATOM 677 O O . LEU A 1 97 ? 0.853 4.962 -8.657 1.00 98.62 97 LEU A O 1
ATOM 681 N N . ALA A 1 98 ? -0.198 5.059 -6.682 1.00 98.69 98 ALA A N 1
ATOM 682 C CA . ALA A 1 98 ? 0.117 3.683 -6.292 1.00 98.69 98 ALA A CA 1
ATOM 683 C C . ALA A 1 98 ? -0.424 2.655 -7.305 1.00 98.69 98 ALA A C 1
ATOM 685 O O . ALA A 1 98 ? 0.301 1.734 -7.702 1.00 98.69 98 ALA A O 1
ATOM 686 N N . ALA A 1 99 ? -1.661 2.843 -7.780 1.00 98.50 99 ALA A N 1
ATOM 687 C CA . ALA A 1 99 ? -2.258 1.987 -8.803 1.00 98.50 99 ALA A CA 1
ATOM 688 C C . ALA A 1 99 ? -1.685 2.242 -10.196 1.00 98.50 99 ALA A C 1
ATOM 690 O O . ALA A 1 99 ? -1.320 1.287 -10.880 1.00 98.50 99 ALA A O 1
ATOM 691 N N . VAL A 1 100 ? -1.579 3.506 -10.617 1.00 98.19 100 VAL A N 1
ATOM 692 C CA . VAL A 1 100 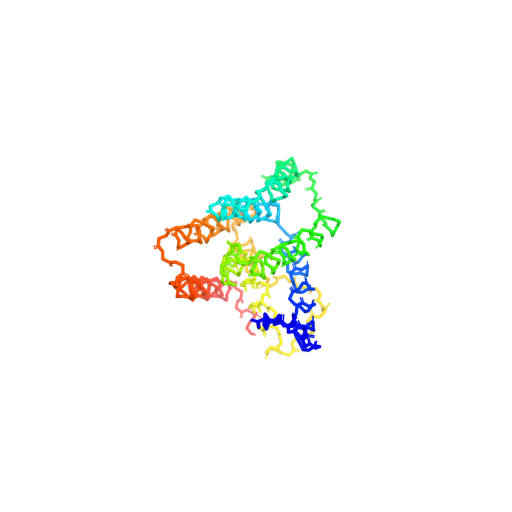? -1.081 3.859 -11.955 1.00 98.19 100 VAL A CA 1
ATOM 693 C C . VAL A 1 100 ? 0.349 3.381 -12.146 1.00 98.19 100 VAL A C 1
ATOM 695 O O . VAL A 1 100 ? 0.634 2.723 -13.143 1.00 98.19 100 VAL A O 1
ATOM 698 N N . PHE A 1 101 ? 1.238 3.632 -11.184 1.00 98.50 101 PHE A N 1
ATOM 699 C CA . PHE A 1 101 ? 2.604 3.129 -11.261 1.00 98.50 101 PHE A CA 1
ATOM 700 C C . PHE A 1 101 ? 2.669 1.611 -11.176 1.00 98.50 101 PHE A C 1
ATOM 702 O O . PHE A 1 101 ? 3.413 1.005 -11.943 1.00 98.50 101 PHE A O 1
ATOM 709 N N . GLY A 1 102 ? 1.860 0.988 -10.316 1.00 98.38 102 GLY A N 1
ATOM 710 C CA . GLY A 1 102 ? 1.789 -0.467 -10.223 1.00 98.38 102 GLY A CA 1
ATOM 711 C C . GLY A 1 102 ? 1.417 -1.118 -11.558 1.00 98.38 102 GLY A C 1
ATOM 712 O O . GLY A 1 102 ? 2.121 -2.020 -12.021 1.00 98.38 102 GLY A O 1
ATOM 713 N N . LEU A 1 103 ? 0.360 -0.617 -12.209 1.00 98.06 103 LEU A N 1
ATOM 714 C CA . LEU A 1 103 ? -0.080 -1.064 -13.534 1.00 98.06 103 LEU A CA 1
ATOM 715 C C . LEU A 1 103 ? 0.946 -0.743 -14.621 1.00 98.06 103 LEU A C 1
ATOM 717 O O . LEU A 1 103 ? 1.201 -1.593 -15.470 1.00 98.06 103 LEU A O 1
ATOM 721 N N . ALA A 1 104 ? 1.536 0.454 -14.606 1.00 97.44 104 ALA A N 1
ATOM 722 C CA . ALA A 1 104 ? 2.525 0.866 -15.596 1.00 97.44 104 ALA A CA 1
ATOM 723 C C . ALA A 1 104 ? 3.774 -0.021 -15.541 1.00 97.44 104 ALA A C 1
ATOM 725 O O . ALA A 1 104 ? 4.199 -0.532 -16.576 1.00 97.44 104 ALA A O 1
ATOM 726 N N . GLY A 1 105 ? 4.311 -0.277 -14.345 1.00 98.00 105 GLY A N 1
ATOM 727 C CA . GLY A 1 105 ? 5.455 -1.169 -14.167 1.00 98.00 105 GLY A CA 1
ATOM 728 C C . GLY A 1 105 ? 5.134 -2.618 -14.534 1.00 98.00 105 GLY A C 1
ATOM 729 O O . GLY A 1 105 ? 5.948 -3.278 -15.176 1.00 98.00 105 GLY A O 1
ATOM 730 N N . TRP A 1 106 ? 3.918 -3.098 -14.248 1.00 97.69 106 TRP A N 1
ATOM 731 C CA . TRP A 1 106 ? 3.489 -4.420 -14.715 1.00 97.69 106 TRP A CA 1
ATOM 732 C C . TRP A 1 106 ? 3.417 -4.480 -16.244 1.00 97.69 106 TRP A C 1
ATOM 734 O O . TRP A 1 106 ? 3.959 -5.393 -16.869 1.00 97.69 106 TRP A O 1
ATOM 744 N N . ARG A 1 107 ? 2.797 -3.477 -16.871 1.00 95.69 107 ARG A N 1
ATOM 745 C CA . ARG A 1 107 ? 2.614 -3.415 -18.324 1.00 95.69 107 ARG A CA 1
ATOM 746 C C . ARG A 1 107 ? 3.934 -3.274 -19.081 1.00 95.69 107 ARG A C 1
ATOM 748 O O . ARG A 1 107 ? 4.026 -3.786 -20.198 1.00 95.69 107 ARG A O 1
ATOM 755 N N . ALA A 1 108 ? 4.907 -2.587 -18.483 1.00 95.81 108 ALA A N 1
ATOM 756 C CA . ALA A 1 108 ? 6.259 -2.402 -18.999 1.00 95.81 108 ALA A CA 1
ATOM 757 C C . ALA A 1 108 ? 7.184 -3.604 -18.737 1.00 95.81 108 ALA A C 1
ATOM 759 O O . ALA A 1 108 ? 8.299 -3.627 -19.250 1.00 95.81 108 ALA A O 1
ATOM 760 N N . GLY A 1 109 ? 6.745 -4.597 -17.955 1.00 96.81 109 GLY A N 1
ATOM 761 C CA . GLY A 1 109 ? 7.572 -5.745 -17.579 1.00 96.81 109 GLY A CA 1
ATOM 762 C C . GLY A 1 109 ? 8.629 -5.436 -16.514 1.00 96.81 109 GLY A C 1
ATOM 763 O O . GLY A 1 109 ? 9.513 -6.255 -16.294 1.00 96.81 109 GLY A O 1
ATOM 764 N N . THR A 1 110 ? 8.537 -4.287 -15.836 1.00 97.81 110 THR A N 1
ATOM 765 C CA . THR A 1 110 ? 9.392 -3.914 -14.694 1.00 97.81 110 THR A CA 1
ATOM 766 C C . THR A 1 110 ? 9.218 -4.894 -13.532 1.00 97.81 110 THR A C 1
ATOM 768 O O . THR A 1 110 ? 10.182 -5.250 -12.863 1.00 97.81 110 THR A O 1
ATOM 771 N N . TRP A 1 111 ? 7.988 -5.354 -13.295 1.00 98.19 111 TRP A N 1
ATOM 772 C CA . TRP A 1 111 ? 7.674 -6.333 -12.256 1.00 98.19 111 TRP A CA 1
ATOM 773 C C . TRP A 1 111 ? 6.447 -7.183 -12.606 1.00 98.19 111 TRP A C 1
ATOM 775 O O . TRP A 1 111 ? 5.624 -6.785 -13.435 1.00 98.19 111 TRP A O 1
ATOM 785 N N . PRO A 1 112 ? 6.267 -8.346 -11.956 1.00 98.19 112 PRO A N 1
ATOM 786 C CA . PRO A 1 112 ? 5.052 -9.140 -12.098 1.00 98.19 112 PRO A CA 1
ATOM 787 C C . PRO A 1 112 ? 3.809 -8.439 -11.526 1.00 98.19 112 PRO A C 1
ATOM 789 O O . PRO A 1 112 ? 3.895 -7.630 -10.602 1.00 98.19 112 PRO A O 1
ATOM 792 N N . GLY A 1 113 ? 2.623 -8.822 -12.012 1.00 97.44 113 GLY A N 1
ATOM 793 C CA . GLY A 1 113 ? 1.346 -8.226 -11.589 1.00 97.44 113 GLY A CA 1
ATOM 794 C C . GLY A 1 113 ? 0.982 -8.433 -10.110 1.00 97.44 113 GLY A C 1
ATOM 795 O O . GLY A 1 113 ? 0.165 -7.685 -9.579 1.00 97.44 113 GLY A O 1
ATOM 796 N N . TRP A 1 114 ? 1.599 -9.399 -9.420 1.00 98.44 114 TRP A N 1
ATOM 797 C CA . TRP A 1 114 ? 1.391 -9.609 -7.983 1.00 98.44 114 TRP A CA 1
ATOM 798 C C . TRP A 1 114 ? 2.078 -8.545 -7.114 1.00 98.44 114 TRP A C 1
ATOM 800 O O . TRP A 1 114 ? 1.646 -8.325 -5.983 1.00 98.44 114 TRP A O 1
ATOM 810 N N . LEU A 1 115 ? 3.127 -7.876 -7.612 1.00 98.62 115 LEU A N 1
ATOM 811 C CA . LEU A 1 115 ? 3.968 -6.994 -6.795 1.00 98.62 115 LEU A CA 1
ATOM 812 C C . LEU A 1 115 ? 3.199 -5.778 -6.258 1.00 98.62 115 LEU A C 1
ATOM 814 O O . LEU A 1 115 ? 3.217 -5.583 -5.043 1.00 98.62 115 LEU A O 1
ATOM 818 N N . PRO A 1 116 ? 2.456 -5.010 -7.081 1.00 98.44 116 PRO A N 1
ATOM 819 C CA . PRO A 1 116 ? 1.611 -3.918 -6.592 1.00 98.44 116 PRO A CA 1
ATOM 820 C C . PRO A 1 116 ? 0.628 -4.341 -5.496 1.00 98.44 116 PRO A C 1
ATOM 822 O O . PRO A 1 116 ? 0.485 -3.658 -4.482 1.00 98.44 116 PRO A O 1
ATOM 825 N N . LEU A 1 117 ? -0.017 -5.497 -5.686 1.00 98.44 117 LEU A N 1
ATOM 826 C CA . LEU A 1 117 ? -1.007 -6.026 -4.750 1.00 98.44 117 LEU A CA 1
ATOM 827 C C . LEU A 1 117 ? -0.370 -6.433 -3.424 1.00 98.44 117 LEU A C 1
ATOM 829 O O . LEU A 1 117 ? -0.946 -6.162 -2.378 1.00 98.44 117 LEU A O 1
ATOM 833 N N . LEU A 1 118 ? 0.809 -7.058 -3.462 1.00 98.75 118 LEU A N 1
ATOM 834 C CA . LEU A 1 118 ? 1.526 -7.479 -2.263 1.00 98.75 118 LEU A CA 1
ATOM 835 C C . LEU A 1 118 ? 2.065 -6.278 -1.479 1.00 98.75 118 LEU A C 1
ATOM 837 O O . LEU A 1 118 ? 1.884 -6.207 -0.267 1.00 98.75 118 LEU A O 1
ATOM 841 N N . VAL A 1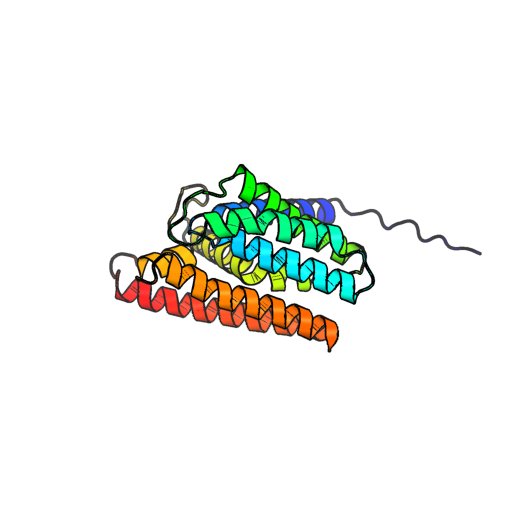 119 ? 2.677 -5.308 -2.159 1.00 98.75 119 VAL A N 1
ATOM 842 C CA . VAL A 1 119 ? 3.261 -4.119 -1.517 1.00 98.75 119 VAL A CA 1
ATOM 843 C C . VAL A 1 119 ? 2.197 -3.313 -0.771 1.00 98.75 119 VAL A C 1
ATOM 845 O O . VAL A 1 119 ? 2.382 -3.000 0.403 1.00 98.75 119 VAL A O 1
ATOM 848 N N . PHE A 1 120 ? 1.061 -3.035 -1.413 1.00 98.62 120 PHE A N 1
ATOM 849 C CA . PHE A 1 120 ? -0.038 -2.267 -0.815 1.00 98.62 120 PHE A CA 1
ATOM 850 C C . PHE A 1 120 ? -1.082 -3.138 -0.109 1.00 98.62 120 PHE A C 1
ATOM 852 O O . PHE A 1 120 ? -2.139 -2.637 0.289 1.00 98.62 120 PHE A O 1
ATOM 859 N N . LEU A 1 121 ? -0.784 -4.425 0.100 1.00 98.56 121 LEU A N 1
ATOM 860 C CA . LEU A 1 121 ? -1.713 -5.369 0.709 1.00 98.56 121 LEU A CA 1
ATOM 861 C C . LEU A 1 121 ? -2.290 -4.886 2.044 1.00 98.56 121 LEU A C 1
ATOM 863 O O . LEU A 1 121 ? -3.496 -5.030 2.181 1.00 98.56 121 LEU A O 1
ATOM 867 N N . PRO A 1 122 ? -1.538 -4.268 2.984 1.00 98.31 122 PRO A N 1
ATOM 868 C CA . PRO A 1 122 ? -2.116 -3.798 4.246 1.00 98.31 122 PRO A CA 1
ATOM 869 C C . PRO A 1 122 ? -3.312 -2.850 4.085 1.00 98.31 122 PRO A C 1
ATOM 871 O O . PRO A 1 122 ? -4.207 -2.848 4.926 1.00 98.31 122 PRO A O 1
ATOM 874 N N . PHE A 1 123 ? -3.333 -2.042 3.020 1.00 97.75 123 PHE A N 1
ATOM 875 C CA . PHE A 1 123 ? -4.443 -1.134 2.721 1.00 97.75 123 PHE A CA 1
ATOM 876 C C . PHE A 1 123 ? -5.503 -1.815 1.858 1.00 97.75 123 PHE A C 1
ATOM 878 O O . PHE A 1 123 ? -6.697 -1.690 2.129 1.00 97.75 123 PHE A O 1
ATOM 885 N N . VAL A 1 124 ? -5.070 -2.560 0.835 1.00 97.56 124 VAL A N 1
ATOM 886 C CA . VAL A 1 124 ? -5.973 -3.288 -0.064 1.00 97.56 124 VAL A CA 1
ATOM 887 C C . VAL A 1 124 ? -6.827 -4.280 0.723 1.00 97.56 124 VAL A C 1
ATOM 889 O O . VAL A 1 124 ? -8.035 -4.337 0.501 1.00 97.56 124 VAL A O 1
ATOM 892 N N . SER A 1 125 ? -6.242 -5.033 1.655 1.00 97.06 125 SER A N 1
ATOM 893 C CA . SER A 1 125 ? -6.954 -6.036 2.445 1.00 97.06 125 SER A CA 1
ATOM 894 C C . SER A 1 125 ? -7.946 -5.401 3.422 1.00 97.06 125 SER A C 1
ATOM 896 O O . SER A 1 125 ? -9.106 -5.810 3.420 1.00 97.06 125 SER A O 1
ATOM 898 N N . ASP A 1 126 ? -7.558 -4.377 4.190 1.00 96.50 126 ASP A N 1
ATOM 899 C CA . ASP A 1 126 ? -8.446 -3.744 5.179 1.00 96.50 126 ASP A CA 1
ATOM 900 C C . ASP A 1 126 ? -9.660 -3.113 4.486 1.00 96.50 126 ASP A C 1
ATOM 902 O O . ASP A 1 126 ? -10.810 -3.432 4.806 1.00 96.50 126 ASP A O 1
ATOM 906 N N . ALA A 1 127 ? -9.418 -2.279 3.471 1.00 94.06 127 ALA A N 1
ATOM 907 C CA . ALA A 1 127 ? -10.488 -1.602 2.751 1.00 94.06 127 ALA A CA 1
ATOM 908 C C . ALA A 1 127 ? -11.421 -2.591 2.038 1.00 94.06 127 ALA A C 1
ATOM 910 O O . ALA A 1 127 ? -12.644 -2.467 2.144 1.00 94.06 127 ALA A O 1
ATOM 911 N N . SER A 1 128 ? -10.864 -3.601 1.358 1.00 94.69 128 SER A N 1
ATOM 912 C CA . SER A 1 128 ? -11.664 -4.552 0.574 1.00 94.69 128 SER A CA 1
ATOM 913 C C . SER A 1 128 ? -12.470 -5.488 1.465 1.00 94.69 128 SER A C 1
ATOM 915 O O . SER A 1 128 ? -13.659 -5.677 1.220 1.00 94.69 128 SER A O 1
ATOM 917 N N . VAL A 1 129 ? -11.869 -6.041 2.525 1.00 94.75 129 VAL A N 1
ATOM 918 C CA . VAL A 1 129 ? -12.580 -6.923 3.465 1.00 94.75 129 VAL A CA 1
ATOM 919 C C . VAL A 1 129 ? -13.660 -6.144 4.205 1.00 94.75 129 VAL A C 1
ATOM 921 O O . VAL A 1 129 ? -14.792 -6.617 4.310 1.00 94.75 129 VAL A O 1
ATOM 924 N N . THR A 1 130 ? -13.350 -4.936 4.678 1.00 92.38 130 THR A N 1
ATOM 925 C CA . THR A 1 130 ? -14.328 -4.099 5.380 1.00 92.38 130 THR A CA 1
ATOM 926 C C . THR A 1 130 ? -15.518 -3.781 4.482 1.00 92.38 130 THR A C 1
ATOM 928 O O . THR A 1 130 ? -16.663 -3.964 4.899 1.00 92.38 130 THR A O 1
ATOM 931 N N . LEU A 1 131 ? -15.276 -3.357 3.239 1.00 90.81 131 LEU A N 1
ATOM 932 C CA . LEU A 1 131 ? -16.354 -3.032 2.312 1.00 90.81 131 LEU A CA 1
ATOM 933 C C . LEU A 1 131 ? -17.166 -4.271 1.914 1.00 90.81 131 LEU A C 1
ATOM 935 O O . LEU A 1 131 ? -18.395 -4.220 1.933 1.00 90.81 131 LEU A O 1
ATOM 939 N N . ALA A 1 132 ? -16.507 -5.395 1.624 1.00 91.94 132 ALA A N 1
ATOM 940 C CA . ALA A 1 132 ? -17.178 -6.648 1.285 1.00 91.94 132 ALA A CA 1
ATOM 941 C C . ALA A 1 132 ? -18.108 -7.117 2.413 1.00 91.94 132 ALA A C 1
ATOM 943 O O . ALA A 1 132 ? -19.265 -7.445 2.161 1.00 91.94 132 ALA A O 1
ATOM 944 N N . LEU A 1 133 ? -17.653 -7.077 3.671 1.00 90.06 133 LEU A N 1
ATOM 945 C CA . LEU A 1 133 ? -18.486 -7.451 4.817 1.00 90.06 133 LEU A CA 1
ATOM 946 C C . LEU A 1 133 ? -19.691 -6.521 4.993 1.00 90.06 133 LEU A C 1
ATOM 948 O O . LEU A 1 133 ? -20.754 -6.990 5.389 1.00 90.06 133 LEU A O 1
ATOM 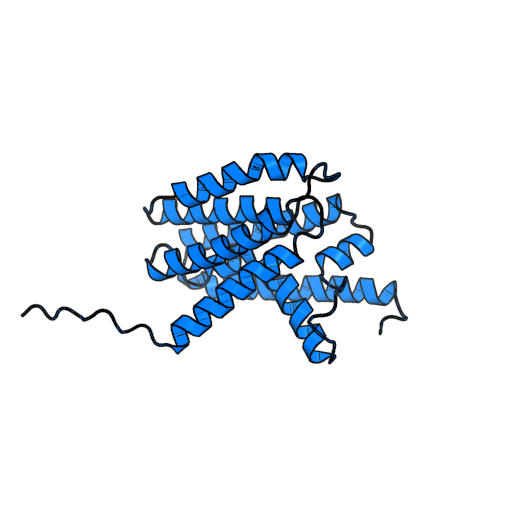952 N N . ARG A 1 134 ? -19.559 -5.225 4.687 1.00 89.06 134 ARG A N 1
ATOM 953 C CA . ARG A 1 134 ? -20.691 -4.281 4.716 1.00 89.06 134 ARG A CA 1
ATOM 954 C C . ARG A 1 134 ? -21.721 -4.605 3.641 1.00 89.06 134 ARG A C 1
ATOM 956 O O . ARG A 1 134 ? -22.906 -4.675 3.952 1.00 89.06 134 ARG A O 1
ATOM 963 N N . VAL A 1 135 ? -21.271 -4.869 2.413 1.00 89.00 135 VAL A N 1
ATOM 964 C CA . VAL A 1 135 ? -22.152 -5.287 1.310 1.00 89.00 135 VAL A CA 1
ATOM 965 C C . VAL A 1 135 ? -22.904 -6.566 1.680 1.00 89.00 135 VAL A C 1
ATOM 967 O O . VAL A 1 135 ? -24.123 -6.616 1.544 1.00 89.00 135 VAL A O 1
ATOM 970 N N . LEU A 1 136 ? -22.210 -7.573 2.221 1.00 89.75 136 LEU A N 1
ATOM 971 C CA . LEU A 1 136 ? -22.823 -8.840 2.647 1.00 89.75 136 LEU A CA 1
ATOM 972 C C . LEU A 1 136 ? -23.839 -8.671 3.788 1.00 89.75 136 LEU A C 1
ATOM 974 O O . LEU A 1 136 ? -24.752 -9.480 3.915 1.00 89.75 136 LEU A O 1
ATOM 978 N N . ARG A 1 137 ? -23.702 -7.622 4.606 1.00 87.88 137 ARG A N 1
ATOM 979 C CA . ARG A 1 137 ? -24.647 -7.271 5.680 1.00 87.88 137 ARG A CA 1
ATOM 980 C C . ARG A 1 137 ? -25.801 -6.381 5.207 1.00 87.88 137 ARG A C 1
ATOM 982 O O . ARG A 1 137 ? -26.627 -5.989 6.025 1.00 87.88 137 ARG A O 1
ATOM 989 N N . GLY A 1 138 ? -25.862 -6.040 3.918 1.00 84.62 138 GLY A N 1
ATOM 990 C CA . GLY A 1 138 ? -26.867 -5.124 3.372 1.00 84.62 138 GLY A CA 1
ATOM 991 C C . GLY A 1 138 ? -26.704 -3.679 3.854 1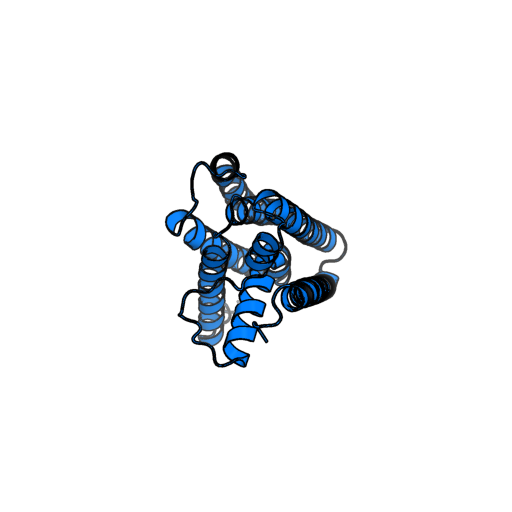.00 84.62 138 GLY A C 1
ATOM 992 O O . GLY A 1 138 ? -27.649 -2.895 3.795 1.00 84.62 138 GLY A O 1
ATOM 993 N N . GLU A 1 139 ? -25.522 -3.315 4.355 1.00 84.56 139 GLU A N 1
ATOM 994 C CA . GLU A 1 139 ? -25.247 -1.962 4.825 1.00 84.56 139 GLU A CA 1
ATOM 995 C C . GLU A 1 139 ? -25.031 -1.008 3.649 1.00 84.56 139 GLU A C 1
ATOM 997 O O . GLU A 1 139 ? -24.445 -1.356 2.620 1.00 84.56 139 GLU A O 1
ATOM 1002 N N . ARG A 1 140 ? -25.453 0.244 3.827 1.00 80.88 140 ARG A N 1
ATOM 1003 C CA . ARG A 1 140 ? -25.245 1.304 2.841 1.00 80.88 140 ARG A CA 1
ATOM 1004 C C . ARG A 1 140 ? -23.773 1.681 2.786 1.00 80.88 140 ARG A C 1
ATOM 1006 O O . ARG A 1 140 ? -23.269 2.384 3.656 1.00 80.88 140 ARG A O 1
ATOM 1013 N N . VAL A 1 141 ? -23.077 1.222 1.750 1.00 75.31 141 VAL A N 1
ATOM 1014 C CA . VAL A 1 141 ? -21.623 1.392 1.607 1.00 75.31 141 VAL A CA 1
ATOM 1015 C C . VAL A 1 141 ? -21.155 2.849 1.557 1.00 75.31 141 VAL A C 1
ATOM 1017 O O . VAL A 1 141 ? -20.041 3.135 1.987 1.00 75.31 141 VAL A O 1
ATOM 1020 N N . TRP A 1 142 ? -22.008 3.767 1.097 1.00 70.69 142 TRP A N 1
ATOM 1021 C CA . TRP A 1 142 ? -21.718 5.202 0.995 1.00 70.69 142 TRP A CA 1
ATOM 1022 C C . TRP A 1 142 ? -21.851 5.966 2.320 1.00 70.69 142 TRP A C 1
ATOM 1024 O O . TRP A 1 142 ? -21.455 7.126 2.393 1.00 70.69 142 TRP A O 1
ATOM 1034 N N . GLU A 1 143 ? -22.406 5.357 3.372 1.00 71.69 143 GLU A N 1
ATOM 1035 C CA . GLU A 1 143 ? -22.500 6.008 4.681 1.00 71.69 143 GLU A CA 1
ATOM 1036 C C . GLU A 1 143 ? -21.164 5.900 5.443 1.00 71.69 143 GLU A C 1
ATOM 1038 O O . GLU A 1 143 ? -20.556 4.816 5.442 1.00 71.69 143 GLU A O 1
ATOM 1043 N N . PRO A 1 144 ? -20.709 6.979 6.121 1.00 70.31 144 PRO A N 1
ATOM 1044 C CA . PRO A 1 144 ? -19.495 6.958 6.933 1.00 70.31 144 PRO A CA 1
ATOM 1045 C C . PRO A 1 144 ? -19.523 5.850 7.991 1.00 70.31 144 PRO A C 1
ATOM 1047 O O . PRO A 1 144 ? -20.525 5.648 8.676 1.00 70.31 144 PRO A O 1
ATOM 1050 N N . HIS A 1 145 ? -18.403 5.148 8.171 1.00 75.12 145 HIS A N 1
ATOM 1051 C CA . HIS A 1 145 ? -18.281 4.073 9.156 1.00 75.12 145 HIS A CA 1
ATOM 1052 C C . HIS A 1 145 ? -16.923 4.083 9.853 1.00 75.12 145 HIS A C 1
ATOM 1054 O O . HIS A 1 145 ? -15.941 4.625 9.355 1.00 75.12 145 HIS A O 1
ATOM 1060 N N . LYS A 1 146 ? -16.875 3.435 11.021 1.00 77.06 146 LYS A N 1
ATOM 1061 C CA . LYS A 1 146 ? -15.656 3.262 11.824 1.00 77.06 146 LYS A CA 1
ATOM 1062 C C . LYS A 1 146 ? -15.269 1.786 11.971 1.00 77.06 146 LYS A C 1
ATOM 1064 O O . LYS A 1 146 ? -15.018 1.312 13.074 1.00 77.06 146 LYS A O 1
ATOM 1069 N N . ARG A 1 147 ? -15.365 1.030 10.872 1.00 81.94 147 ARG A N 1
ATOM 1070 C CA . ARG A 1 147 ? -15.265 -0.444 10.875 1.00 81.94 147 ARG A CA 1
ATOM 1071 C C . ARG A 1 147 ? -14.001 -1.005 10.232 1.00 81.94 147 ARG A C 1
ATOM 1073 O O . ARG A 1 147 ? -13.855 -2.221 10.254 1.00 81.94 147 ARG A O 1
ATOM 1080 N N . HIS A 1 148 ? -13.121 -0.153 9.710 1.00 91.50 148 HIS A N 1
ATOM 1081 C CA . HIS A 1 148 ? -11.821 -0.617 9.239 1.00 91.50 148 HIS A CA 1
ATOM 1082 C C . HIS A 1 148 ? -11.045 -1.264 10.383 1.00 91.50 148 HIS A C 1
ATOM 1084 O O . HIS A 1 148 ? -11.187 -0.874 11.549 1.00 91.50 148 HIS A O 1
ATOM 1090 N N . TYR A 1 149 ? -10.224 -2.256 10.067 1.00 94.00 149 TYR A N 1
ATOM 1091 C CA . TYR A 1 149 ? -9.488 -3.005 11.078 1.00 94.00 149 TYR A CA 1
ATOM 1092 C C . TYR A 1 149 ? -8.487 -2.125 11.815 1.00 94.00 149 TYR A C 1
ATOM 1094 O O . TYR A 1 149 ? -8.352 -2.272 13.031 1.00 94.00 149 TYR A O 1
ATOM 1102 N N . TYR A 1 150 ? -7.873 -1.146 11.146 1.00 93.38 150 TYR A N 1
ATOM 1103 C CA . TYR A 1 150 ? -7.049 -0.150 11.836 1.00 93.38 150 TYR A CA 1
ATOM 1104 C C . TYR A 1 150 ? -7.864 0.662 12.868 1.00 93.38 150 TYR A C 1
ATOM 1106 O O . TYR A 1 150 ? -7.390 0.908 13.978 1.00 93.38 150 TYR A O 1
ATOM 1114 N N . GLN A 1 151 ? -9.120 1.021 12.561 1.00 93.12 151 GLN A N 1
ATOM 1115 C CA . GLN A 1 151 ? -10.004 1.759 13.479 1.00 93.12 151 GLN A CA 1
ATOM 1116 C C . GLN A 1 151 ? -10.446 0.884 14.653 1.00 93.12 151 GLN A C 1
ATOM 1118 O O . GLN A 1 151 ? -10.455 1.347 15.795 1.00 93.12 151 GLN A O 1
ATOM 1123 N N . ARG A 1 152 ? -10.777 -0.387 14.394 1.00 92.56 152 ARG A N 1
ATOM 1124 C CA . ARG A 1 152 ? -11.095 -1.366 15.444 1.00 92.56 152 ARG A CA 1
ATOM 1125 C C . ARG A 1 152 ? -9.905 -1.586 16.364 1.00 92.56 152 ARG A C 1
ATOM 1127 O O . ARG A 1 152 ? -10.075 -1.578 17.577 1.00 92.56 152 ARG A O 1
ATOM 1134 N N . LEU A 1 153 ? -8.701 -1.725 15.813 1.00 93.19 153 LEU A N 1
ATOM 1135 C CA . LEU A 1 153 ? -7.476 -1.884 16.594 1.00 93.19 153 LEU A CA 1
ATOM 1136 C C . LEU A 1 153 ? -7.212 -0.658 17.480 1.00 93.19 153 LEU A C 1
ATOM 1138 O O . LEU A 1 153 ? -6.936 -0.805 18.673 1.00 93.19 153 LEU A O 1
ATOM 1142 N N . HIS A 1 154 ? -7.386 0.546 16.931 1.00 91.44 154 HIS A N 1
ATOM 1143 C CA . HIS A 1 154 ? -7.317 1.791 17.690 1.00 91.44 154 HIS A CA 1
ATOM 1144 C C . HIS A 1 154 ? -8.323 1.800 18.857 1.00 91.44 154 HIS A C 1
ATOM 1146 O O . HIS A 1 154 ? -7.936 2.035 20.002 1.00 91.44 154 HIS A O 1
ATOM 1152 N N . GLN A 1 155 ? -9.592 1.474 18.590 1.00 89.88 155 GLN A N 1
ATOM 1153 C CA . GLN A 1 155 ? -10.681 1.430 19.579 1.00 89.88 155 GLN A CA 1
ATOM 1154 C C . GLN A 1 155 ? -10.529 0.294 20.608 1.00 89.88 155 GLN A C 1
ATOM 1156 O O . GLN A 1 155 ? -11.009 0.408 21.733 1.00 89.88 155 GLN A O 1
ATOM 1161 N N . LEU A 1 156 ? -9.813 -0.781 20.269 1.00 92.06 156 LEU A N 1
ATOM 1162 C CA . LEU A 1 156 ? -9.406 -1.838 21.201 1.00 92.06 156 LEU A CA 1
ATOM 1163 C C . LEU A 1 156 ? -8.254 -1.415 22.131 1.00 92.06 156 LEU A C 1
ATOM 1165 O O . LEU A 1 156 ? -7.832 -2.209 22.976 1.00 92.06 156 LEU A O 1
ATOM 1169 N N . GLY A 1 157 ? -7.774 -0.175 22.033 1.00 92.06 157 GLY A N 1
ATOM 1170 C CA . GLY A 1 157 ? -6.810 0.409 22.965 1.00 92.06 157 GLY A CA 1
ATOM 1171 C C . GLY A 1 157 ? -5.372 0.446 22.458 1.00 92.06 157 GLY A C 1
ATOM 1172 O O . GLY A 1 157 ? -4.494 0.859 23.207 1.00 92.06 157 GLY A O 1
ATOM 1173 N N . ALA A 1 158 ? -5.104 0.075 21.199 1.00 92.12 158 ALA A N 1
ATOM 1174 C CA . ALA A 1 158 ? -3.768 0.247 20.620 1.00 92.12 158 ALA A CA 1
ATOM 1175 C C . ALA A 1 158 ? -3.391 1.733 20.449 1.00 92.12 158 ALA A C 1
ATOM 1177 O O . ALA A 1 158 ? -2.209 2.081 20.380 1.00 92.12 158 ALA A O 1
ATOM 1178 N N . GLY A 1 159 ? -4.392 2.619 20.358 1.00 93.44 159 GLY A N 1
ATOM 1179 C CA . GLY A 1 159 ? -4.193 4.032 20.050 1.00 93.44 159 GLY A CA 1
ATOM 1180 C C . GLY A 1 159 ? -3.551 4.241 18.674 1.00 93.44 159 GLY A C 1
ATOM 1181 O O . GLY A 1 159 ? -3.331 3.299 17.909 1.00 93.44 159 GLY A O 1
ATOM 1182 N N . HIS A 1 160 ? -3.242 5.490 18.325 1.00 92.75 160 HIS A N 1
ATOM 1183 C CA . HIS A 1 160 ? -2.616 5.795 17.033 1.00 92.75 160 HIS A CA 1
ATOM 1184 C C . HIS A 1 160 ? -1.210 5.195 16.908 1.00 92.75 160 HIS A C 1
ATOM 1186 O O . HIS A 1 160 ? -0.887 4.596 15.887 1.00 92.75 160 HIS A O 1
ATOM 1192 N N . ARG A 1 161 ? -0.398 5.264 17.973 1.00 94.81 161 ARG A N 1
ATOM 1193 C CA . ARG A 1 161 ? 0.966 4.705 17.984 1.00 94.81 161 ARG A CA 1
ATOM 1194 C C . ARG A 1 161 ? 0.983 3.191 17.816 1.00 94.81 161 ARG A C 1
ATOM 1196 O O . ARG A 1 161 ? 1.715 2.696 16.969 1.00 94.81 161 ARG A O 1
ATOM 1203 N N . GLY A 1 162 ? 0.178 2.458 18.587 1.00 96.25 162 GLY A N 1
ATOM 1204 C CA . GLY A 1 162 ? 0.128 0.999 18.483 1.00 96.25 162 GLY A CA 1
ATOM 1205 C C . GLY A 1 162 ? -0.432 0.537 17.140 1.00 96.25 162 GLY A C 1
ATOM 1206 O O . GLY A 1 162 ? 0.089 -0.413 16.563 1.00 96.25 162 GLY A O 1
ATOM 1207 N N . THR A 1 163 ? -1.427 1.250 16.601 1.00 95.94 163 THR A N 1
ATOM 1208 C CA . THR A 1 163 ? -1.976 0.961 15.266 1.00 95.94 163 THR A CA 1
ATOM 1209 C C . THR A 1 163 ? -0.927 1.176 14.177 1.00 95.94 163 THR A C 1
ATOM 1211 O O . THR A 1 163 ? -0.724 0.287 13.353 1.00 95.94 163 THR A O 1
ATOM 1214 N N . LEU A 1 164 ? -0.210 2.306 14.212 1.00 97.19 164 LEU A N 1
ATOM 1215 C CA . LEU A 1 164 ? 0.874 2.595 13.274 1.00 97.19 164 LEU A CA 1
ATOM 1216 C C . LEU A 1 164 ? 2.009 1.571 13.374 1.00 97.19 164 LEU A C 1
ATOM 1218 O O . LEU A 1 164 ? 2.507 1.132 12.347 1.00 97.19 164 LEU A O 1
ATOM 1222 N N . LEU A 1 165 ? 2.407 1.162 14.581 1.00 97.62 165 LEU A N 1
ATOM 1223 C CA . LEU A 1 165 ? 3.442 0.140 14.763 1.00 97.62 165 LEU A CA 1
ATOM 1224 C C . LEU A 1 165 ? 3.003 -1.214 14.196 1.00 97.62 165 LEU A C 1
ATOM 1226 O O . LEU A 1 165 ? 3.748 -1.825 13.433 1.00 97.62 165 LEU A O 1
ATOM 1230 N N . ALA A 1 166 ? 1.792 -1.668 14.526 1.00 97.12 166 ALA A N 1
ATOM 1231 C CA . ALA A 1 166 ? 1.270 -2.946 14.049 1.00 97.12 166 ALA A CA 1
ATOM 1232 C C . ALA A 1 166 ? 1.174 -2.978 12.518 1.00 97.12 166 ALA A C 1
ATOM 1234 O O . ALA A 1 166 ? 1.703 -3.886 11.880 1.00 97.12 166 ALA A O 1
ATOM 1235 N N . PHE A 1 167 ? 0.556 -1.959 11.917 1.00 97.62 167 PHE A N 1
ATOM 1236 C CA . PHE A 1 167 ? 0.464 -1.861 10.464 1.00 97.62 167 PHE A CA 1
ATOM 1237 C C . PHE A 1 167 ? 1.824 -1.604 9.811 1.00 97.62 167 PHE A C 1
ATOM 1239 O O . PHE A 1 167 ? 2.085 -2.165 8.756 1.00 97.62 167 PHE A O 1
ATOM 1246 N N . GLY A 1 168 ? 2.716 -0.839 10.438 1.00 98.19 168 GLY A N 1
ATOM 1247 C CA . GLY A 1 168 ? 4.073 -0.596 9.948 1.00 98.19 168 GLY A CA 1
ATOM 1248 C C . GLY A 1 168 ? 4.894 -1.881 9.838 1.00 98.19 168 GLY A C 1
ATOM 1249 O O . GLY A 1 168 ? 5.560 -2.094 8.827 1.00 98.19 168 GLY A O 1
ATOM 1250 N N . VAL A 1 169 ? 4.785 -2.788 10.816 1.00 98.50 169 VAL A N 1
ATOM 1251 C CA . VAL A 1 169 ? 5.392 -4.129 10.733 1.00 98.50 169 VAL A CA 1
ATOM 1252 C C . VAL A 1 169 ? 4.823 -4.914 9.551 1.00 98.50 169 VAL A C 1
ATOM 1254 O O . VAL A 1 169 ? 5.586 -5.528 8.809 1.00 98.50 169 VAL A O 1
ATOM 1257 N N . LEU A 1 170 ? 3.505 -4.864 9.332 1.00 98.50 170 LEU A N 1
ATOM 1258 C CA . LEU A 1 170 ? 2.870 -5.532 8.192 1.00 98.50 170 LEU A CA 1
ATOM 1259 C C . LEU A 1 170 ? 3.322 -4.930 6.853 1.00 98.50 170 LEU A C 1
ATOM 1261 O O . LEU A 1 170 ? 3.650 -5.683 5.945 1.00 98.50 170 LEU A O 1
ATOM 1265 N N . MET A 1 171 ? 3.406 -3.601 6.746 1.00 98.75 171 MET A N 1
ATOM 1266 C CA . MET A 1 171 ? 3.886 -2.885 5.555 1.00 98.75 171 MET A CA 1
ATOM 1267 C C . MET A 1 171 ? 5.328 -3.258 5.214 1.00 98.75 171 MET A C 1
ATOM 1269 O O . MET A 1 171 ? 5.632 -3.579 4.069 1.00 98.75 171 MET A O 1
ATOM 1273 N N . ILE A 1 172 ? 6.222 -3.240 6.206 1.00 98.81 172 ILE A N 1
ATOM 1274 C CA . ILE A 1 172 ? 7.624 -3.627 6.015 1.00 98.81 172 ILE A CA 1
ATOM 1275 C C . ILE A 1 172 ? 7.715 -5.116 5.669 1.00 98.81 172 ILE A C 1
ATOM 1277 O O . ILE A 1 172 ? 8.500 -5.491 4.800 1.00 98.81 172 ILE A O 1
ATOM 1281 N N . GLY A 1 173 ? 6.904 -5.961 6.308 1.00 98.75 173 GLY A N 1
ATOM 1282 C CA . GLY A 1 173 ? 6.859 -7.399 6.059 1.00 98.75 173 GLY A CA 1
ATOM 1283 C C . GLY A 1 173 ? 6.431 -7.737 4.632 1.00 98.75 173 GLY A C 1
ATOM 1284 O O . GLY A 1 173 ? 7.121 -8.506 3.957 1.00 98.75 173 GLY A O 1
ATOM 1285 N N . THR A 1 174 ? 5.345 -7.139 4.136 1.00 98.81 174 THR A N 1
ATOM 1286 C CA . THR A 1 174 ? 4.879 -7.359 2.761 1.00 98.81 174 THR A CA 1
ATOM 1287 C C . THR A 1 174 ? 5.843 -6.766 1.736 1.00 98.81 174 THR A C 1
ATOM 1289 O O . THR A 1 174 ? 6.159 -7.437 0.756 1.00 98.81 174 THR A O 1
ATOM 1292 N N . ALA A 1 175 ? 6.384 -5.567 1.981 1.00 98.81 175 ALA A N 1
ATOM 1293 C CA . ALA A 1 175 ? 7.396 -4.939 1.130 1.00 98.81 175 ALA A CA 1
ATOM 1294 C C . ALA A 1 175 ? 8.676 -5.781 1.019 1.00 98.81 175 ALA A C 1
ATOM 1296 O O . ALA A 1 175 ? 9.141 -6.075 -0.083 1.00 98.81 175 ALA A O 1
ATOM 1297 N N . SER A 1 176 ? 9.215 -6.228 2.155 1.00 98.75 176 SER A N 1
ATOM 1298 C CA . SER A 1 176 ? 10.413 -7.075 2.198 1.00 98.75 176 SER A CA 1
ATOM 1299 C C . SER A 1 176 ? 10.161 -8.420 1.522 1.00 98.75 176 SER A C 1
ATOM 1301 O O . SER A 1 176 ? 10.993 -8.875 0.744 1.00 98.75 176 SER A O 1
ATOM 1303 N N . SER A 1 177 ? 8.990 -9.026 1.750 1.00 98.69 177 SER A N 1
ATOM 1304 C CA . SER A 1 177 ? 8.592 -10.270 1.079 1.00 98.69 177 SER A CA 1
ATOM 1305 C C . SER A 1 177 ? 8.484 -10.085 -0.434 1.00 98.69 177 SER A C 1
ATOM 1307 O O . SER A 1 177 ? 8.916 -10.958 -1.182 1.00 98.69 177 SER A O 1
ATOM 1309 N N . ALA A 1 178 ? 7.946 -8.953 -0.898 1.00 98.69 178 ALA A N 1
ATOM 1310 C CA . ALA A 1 178 ? 7.837 -8.646 -2.320 1.00 98.69 178 ALA A CA 1
ATOM 1311 C C . ALA A 1 178 ? 9.217 -8.517 -2.977 1.00 98.69 178 ALA A C 1
ATOM 1313 O O . ALA A 1 178 ? 9.456 -9.146 -4.005 1.00 98.69 178 ALA A O 1
ATOM 1314 N N . LEU A 1 179 ? 10.136 -7.761 -2.367 1.00 98.75 179 LEU A N 1
ATOM 1315 C CA . LEU A 1 179 ? 11.502 -7.598 -2.878 1.00 98.75 179 LEU A CA 1
ATOM 1316 C C . LEU A 1 179 ? 12.293 -8.906 -2.838 1.00 98.75 179 LEU A C 1
ATOM 1318 O O . LEU A 1 179 ? 12.958 -9.243 -3.813 1.00 98.75 179 LEU A O 1
ATOM 1322 N N . TRP A 1 180 ? 12.186 -9.667 -1.746 1.00 98.62 180 TRP A N 1
ATOM 1323 C CA . TRP A 1 180 ? 12.811 -10.984 -1.628 1.00 98.62 180 TRP A CA 1
ATOM 1324 C C . TRP A 1 180 ? 12.322 -11.930 -2.724 1.00 98.62 180 TRP A C 1
ATOM 1326 O O . TRP A 1 180 ? 13.121 -12.552 -3.420 1.00 98.62 180 TRP A O 1
ATOM 1336 N N . THR A 1 181 ? 11.005 -12.000 -2.917 1.00 98.44 181 THR A N 1
ATOM 1337 C CA . THR A 1 181 ? 10.403 -12.874 -3.928 1.00 98.44 181 THR A CA 1
ATOM 1338 C C . THR A 1 181 ? 10.803 -12.452 -5.335 1.00 98.44 181 THR A C 1
ATOM 1340 O O . THR A 1 181 ? 11.128 -13.301 -6.157 1.00 98.44 181 THR A O 1
ATOM 1343 N N . LEU A 1 182 ? 10.851 -11.144 -5.603 1.00 97.81 182 LEU A N 1
ATOM 1344 C CA . LEU A 1 182 ? 11.319 -10.611 -6.880 1.00 97.81 182 LEU A CA 1
ATOM 1345 C C . LEU A 1 182 ? 12.783 -10.988 -7.161 1.00 97.81 182 LEU A C 1
ATOM 1347 O O . LEU A 1 182 ? 13.114 -11.293 -8.299 1.00 97.81 182 LEU A O 1
ATOM 1351 N N . ALA A 1 183 ? 13.642 -10.989 -6.141 1.00 97.56 183 ALA A N 1
ATOM 1352 C CA . ALA A 1 183 ? 15.063 -11.288 -6.300 1.00 97.56 183 ALA A CA 1
ATOM 1353 C C . ALA A 1 183 ? 15.373 -12.792 -6.412 1.00 97.56 183 ALA A C 1
ATOM 1355 O O . ALA A 1 183 ? 16.353 -13.158 -7.059 1.00 97.56 183 ALA A O 1
ATOM 1356 N N . VAL A 1 184 ? 14.584 -13.652 -5.759 1.00 97.44 184 VAL A N 1
ATOM 1357 C CA . VAL A 1 184 ? 14.882 -15.090 -5.631 1.00 97.44 184 VAL A CA 1
ATOM 1358 C C . VAL A 1 184 ? 14.068 -15.946 -6.598 1.00 97.44 184 VAL A C 1
ATOM 1360 O O . VAL A 1 184 ? 14.639 -16.763 -7.315 1.00 97.44 184 VAL A O 1
ATOM 1363 N N . ASP A 1 185 ? 12.745 -15.782 -6.612 1.00 96.88 185 ASP A N 1
ATOM 1364 C CA . ASP A 1 185 ? 11.845 -16.553 -7.472 1.00 96.88 185 ASP A CA 1
ATOM 1365 C C . ASP A 1 185 ? 10.546 -15.772 -7.750 1.00 96.88 185 ASP A C 1
ATOM 1367 O O . ASP A 1 185 ? 9.540 -15.950 -7.046 1.00 96.88 185 ASP A O 1
ATOM 1371 N N . PRO A 1 186 ? 10.525 -14.928 -8.801 1.00 96.75 186 PRO A N 1
ATOM 1372 C CA . PRO A 1 186 ? 9.352 -14.139 -9.167 1.00 96.75 186 PRO A CA 1
ATOM 1373 C C . PRO A 1 186 ? 8.086 -14.961 -9.438 1.00 96.75 186 PRO A C 1
ATOM 1375 O O . PRO A 1 186 ? 6.981 -14.414 -9.351 1.00 96.75 186 PRO A O 1
ATOM 1378 N N . ALA A 1 187 ? 8.214 -16.248 -9.784 1.00 96.50 187 ALA A N 1
ATOM 1379 C CA . ALA A 1 187 ? 7.069 -17.109 -10.068 1.00 96.50 187 ALA A CA 1
ATOM 1380 C C . ALA A 1 187 ? 6.280 -17.450 -8.793 1.00 96.50 187 ALA A C 1
ATOM 1382 O O . ALA A 1 187 ? 5.052 -17.557 -8.840 1.00 96.50 187 ALA A O 1
ATOM 1383 N N . SER A 1 188 ? 6.954 -17.532 -7.641 1.00 97.81 188 SER A N 1
ATOM 1384 C CA . SER A 1 188 ? 6.328 -17.814 -6.342 1.00 97.81 188 SER A CA 1
ATOM 1385 C C . SER A 1 188 ? 5.510 -16.650 -5.761 1.00 97.81 188 SER A C 1
ATOM 1387 O O . SER A 1 188 ? 4.776 -16.836 -4.790 1.00 97.81 188 SER A O 1
ATOM 1389 N N . GLY A 1 189 ? 5.559 -15.452 -6.353 1.00 98.12 189 GLY A N 1
ATOM 1390 C CA . GLY A 1 189 ? 4.934 -14.259 -5.769 1.00 98.12 189 GLY A CA 1
ATOM 1391 C C . GLY A 1 189 ? 3.418 -14.329 -5.590 1.00 98.12 189 GLY A C 1
ATOM 1392 O O . GLY A 1 189 ? 2.899 -13.776 -4.623 1.00 98.12 189 GLY A O 1
ATOM 1393 N N . TRP A 1 190 ? 2.700 -15.076 -6.435 1.00 98.25 190 TRP A N 1
ATOM 1394 C CA . TRP A 1 190 ? 1.267 -15.326 -6.224 1.00 98.25 190 TRP A CA 1
ATOM 1395 C C . TRP A 1 190 ? 0.995 -16.174 -4.976 1.00 98.25 190 TRP A C 1
ATOM 1397 O O . TRP A 1 190 ? 0.027 -15.915 -4.262 1.00 98.25 190 TRP A O 1
ATOM 1407 N N . LEU A 1 191 ? 1.861 -17.148 -4.679 1.00 98.38 191 LEU A N 1
ATOM 1408 C CA . LEU A 1 191 ? 1.770 -17.962 -3.467 1.00 98.38 191 LEU A CA 1
ATOM 1409 C C . LEU A 1 191 ? 2.076 -17.121 -2.224 1.00 98.38 191 LEU A C 1
ATOM 1411 O O . LEU A 1 191 ? 1.345 -17.196 -1.240 1.00 98.38 191 LEU A O 1
ATOM 1415 N N . VAL A 1 192 ? 3.112 -16.281 -2.283 1.00 98.56 192 VAL A N 1
ATOM 1416 C CA . VAL A 1 192 ? 3.467 -15.357 -1.192 1.00 98.56 192 VAL A CA 1
ATOM 1417 C C . VAL A 1 192 ? 2.338 -14.355 -0.935 1.00 98.56 192 VAL A C 1
ATOM 1419 O O . VAL A 1 192 ? 1.977 -14.118 0.218 1.00 98.56 192 VAL A O 1
ATOM 1422 N N . LEU A 1 193 ? 1.722 -1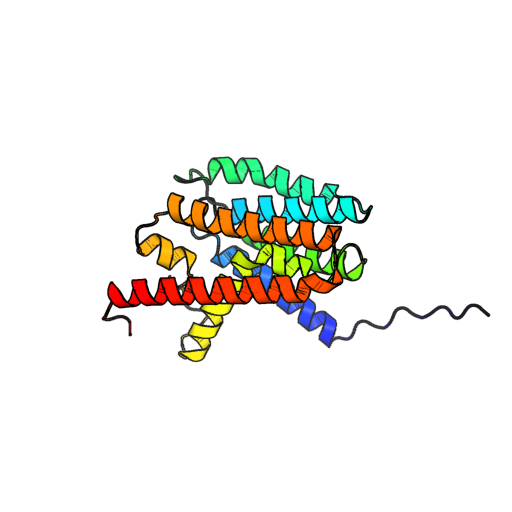3.820 -1.994 1.00 98.69 193 LEU A N 1
ATOM 1423 C CA . LEU A 1 193 ? 0.541 -12.964 -1.892 1.00 98.69 193 LEU A CA 1
ATOM 1424 C C . LEU A 1 193 ? -0.635 -13.691 -1.231 1.00 98.69 193 LEU A C 1
ATOM 1426 O O . LEU A 1 193 ? -1.256 -13.134 -0.327 1.00 98.69 193 LEU A O 1
ATOM 1430 N N . ALA A 1 194 ? -0.920 -14.932 -1.629 1.00 98.50 194 ALA A N 1
ATOM 1431 C CA . ALA A 1 194 ? -1.977 -15.736 -1.019 1.00 98.50 194 ALA A CA 1
ATOM 1432 C C . ALA A 1 194 ? -1.702 -16.030 0.467 1.00 98.50 194 ALA A C 1
ATOM 1434 O O . ALA A 1 194 ? -2.611 -15.928 1.290 1.00 98.50 194 ALA A O 1
ATOM 1435 N N . ALA A 1 195 ? -0.451 -16.334 0.827 1.00 98.50 195 ALA A N 1
ATOM 1436 C CA . ALA A 1 195 ? -0.042 -16.573 2.210 1.00 98.50 195 ALA A CA 1
ATOM 1437 C C . ALA A 1 195 ? -0.227 -15.323 3.083 1.00 98.50 195 ALA A C 1
ATOM 1439 O O . ALA A 1 195 ? -0.813 -15.402 4.164 1.00 98.50 195 ALA A O 1
ATOM 1440 N N . TRP A 1 196 ? 0.196 -14.154 2.595 1.00 98.62 196 TRP A N 1
ATOM 1441 C CA . TRP A 1 196 ? -0.047 -12.892 3.288 1.00 98.62 196 TRP A CA 1
ATOM 1442 C C . TRP A 1 196 ? -1.538 -12.566 3.378 1.00 98.62 196 TRP A C 1
ATOM 1444 O O . TRP A 1 196 ? -2.003 -12.188 4.450 1.00 98.62 196 TRP A O 1
ATOM 1454 N N . ALA A 1 197 ? -2.310 -12.753 2.305 1.00 98.38 197 ALA A N 1
ATOM 1455 C CA . ALA A 1 197 ? -3.756 -12.540 2.331 1.00 98.38 197 ALA A CA 1
ATOM 1456 C C . ALA A 1 197 ? -4.435 -13.418 3.397 1.00 98.38 197 ALA A C 1
ATOM 1458 O O . ALA A 1 197 ? -5.247 -12.918 4.175 1.00 98.38 197 ALA A O 1
ATOM 1459 N N . ALA A 1 198 ? -4.047 -14.692 3.508 1.00 98.25 198 ALA A N 1
ATOM 1460 C CA . ALA A 1 198 ? -4.517 -15.578 4.569 1.00 98.25 198 ALA A CA 1
ATOM 1461 C C . ALA A 1 198 ? -4.104 -15.079 5.966 1.00 98.25 198 ALA A C 1
ATOM 1463 O O . ALA A 1 198 ? -4.934 -15.053 6.874 1.00 98.25 198 ALA A O 1
ATOM 1464 N N . ALA A 1 199 ? -2.861 -14.617 6.138 1.00 98.25 199 ALA A N 1
ATOM 1465 C CA . ALA A 1 199 ? -2.394 -14.041 7.399 1.00 98.25 199 ALA A CA 1
ATOM 1466 C C . ALA A 1 199 ? -3.199 -12.791 7.807 1.00 98.25 199 ALA A C 1
ATOM 1468 O O . ALA A 1 199 ? -3.583 -12.668 8.971 1.00 98.25 199 ALA A O 1
ATOM 1469 N N . PHE A 1 200 ? -3.529 -11.906 6.859 1.00 98.12 200 PHE A N 1
ATOM 1470 C CA . PHE A 1 200 ? -4.415 -10.761 7.097 1.00 98.12 200 PHE A CA 1
ATOM 1471 C C . PHE A 1 200 ? -5.817 -11.203 7.519 1.00 98.12 200 PHE A C 1
ATOM 1473 O O . PHE A 1 200 ? -6.341 -10.688 8.501 1.00 98.12 200 PHE A O 1
ATOM 1480 N N . LEU A 1 201 ? -6.412 -12.186 6.838 1.00 97.19 201 LEU A N 1
ATOM 1481 C CA . LEU A 1 201 ? -7.735 -12.703 7.203 1.00 97.19 201 LEU A CA 1
ATOM 1482 C C . LEU A 1 201 ? -7.754 -13.321 8.608 1.00 97.19 201 LEU A C 1
ATOM 1484 O O . LEU A 1 201 ? -8.703 -13.101 9.359 1.00 97.19 201 LEU A O 1
ATOM 1488 N N . LEU A 1 202 ? -6.701 -14.045 8.997 1.00 97.38 202 LEU A N 1
ATOM 1489 C CA . LEU A 1 202 ? -6.558 -14.582 10.353 1.00 97.38 202 LEU A CA 1
ATOM 1490 C C . LEU A 1 202 ? -6.392 -13.469 11.393 1.00 97.38 202 LEU A C 1
ATOM 1492 O O . LEU A 1 202 ? -7.030 -13.513 12.447 1.00 97.38 202 LEU A O 1
ATOM 1496 N N . LEU A 1 203 ? -5.583 -12.451 11.092 1.00 96.88 203 LEU A N 1
ATOM 1497 C CA . LEU A 1 203 ? -5.423 -11.274 11.946 1.00 96.88 203 LEU A CA 1
ATOM 1498 C C . LEU A 1 203 ? -6.767 -10.563 12.154 1.00 96.88 203 LEU A C 1
ATOM 1500 O O . LEU A 1 203 ? -7.136 -10.244 13.282 1.00 96.88 203 LEU A O 1
ATOM 1504 N N . TYR A 1 204 ? -7.517 -10.361 11.076 1.00 96.06 204 TYR A N 1
ATOM 1505 C CA . TYR A 1 204 ? -8.842 -9.749 11.073 1.00 96.06 204 TYR A CA 1
ATOM 1506 C C . TYR A 1 204 ? -9.861 -10.558 11.869 1.00 96.06 204 TYR A C 1
ATOM 1508 O O . TYR A 1 204 ? -10.550 -9.996 12.717 1.00 96.06 204 TYR A O 1
ATOM 1516 N N . ALA A 1 205 ? -9.889 -11.881 11.701 1.00 94.81 205 ALA A N 1
ATOM 1517 C CA . ALA A 1 205 ? -10.709 -12.762 12.528 1.00 94.81 205 ALA A CA 1
ATOM 1518 C C . ALA A 1 205 ? -10.341 -12.653 14.020 1.00 94.81 205 ALA A C 1
ATOM 1520 O O . ALA A 1 205 ? -11.221 -12.622 14.882 1.00 94.81 205 ALA A O 1
ATOM 1521 N N . GLY A 1 206 ? -9.047 -12.535 14.334 1.00 95.00 206 GLY A N 1
ATOM 1522 C CA . GLY A 1 206 ? -8.558 -12.281 15.687 1.00 95.00 206 GLY A CA 1
ATOM 1523 C C . GLY A 1 206 ? -9.038 -10.940 16.249 1.00 95.00 206 GLY A C 1
ATOM 1524 O O . GLY A 1 206 ? -9.514 -10.890 17.386 1.00 95.00 206 GLY A O 1
ATOM 1525 N N . ILE A 1 207 ? -8.962 -9.860 15.468 1.00 94.12 207 ILE A N 1
ATOM 1526 C CA . ILE A 1 207 ? -9.479 -8.537 15.855 1.00 94.12 207 ILE A CA 1
ATOM 1527 C C . ILE A 1 207 ? -10.987 -8.614 16.103 1.00 94.12 207 ILE A C 1
ATOM 1529 O O . ILE A 1 207 ? -11.450 -8.146 17.142 1.00 94.12 207 ILE A O 1
ATOM 1533 N N . ASP A 1 208 ? -11.742 -9.265 15.220 1.00 93.00 208 ASP A N 1
ATOM 1534 C CA . ASP A 1 208 ? -13.196 -9.412 15.332 1.00 93.00 208 ASP A CA 1
ATOM 1535 C C . ASP A 1 208 ? -13.610 -10.222 16.555 1.00 93.00 208 ASP A C 1
ATOM 1537 O O . ASP A 1 208 ? -14.561 -9.869 17.255 1.00 93.00 208 ASP A O 1
ATOM 1541 N N . TYR A 1 209 ? -12.866 -11.277 16.871 1.00 92.56 209 TYR A N 1
ATOM 1542 C CA . TYR A 1 209 ? -13.078 -12.053 18.083 1.00 92.56 209 TYR A CA 1
ATOM 1543 C C . TYR A 1 209 ? -12.935 -11.194 19.348 1.00 92.56 209 TYR A C 1
ATOM 1545 O O . TYR A 1 209 ? -13.814 -11.206 20.216 1.00 92.56 209 TYR A O 1
ATOM 1553 N N . HIS A 1 210 ? -11.858 -10.409 19.449 1.00 91.56 210 HIS A N 1
ATOM 1554 C CA . HIS A 1 210 ? -11.634 -9.522 20.595 1.00 91.56 210 HIS A CA 1
ATOM 1555 C C . HIS A 1 210 ? -12.629 -8.355 20.622 1.00 91.56 210 HIS A C 1
ATOM 1557 O O . HIS A 1 210 ? -13.106 -7.980 21.696 1.00 91.56 210 HIS A O 1
ATOM 1563 N N . TRP A 1 211 ? -12.990 -7.824 19.453 1.00 89.94 211 TRP A N 1
ATOM 1564 C CA . TRP A 1 211 ? -14.004 -6.788 19.283 1.00 89.94 211 TRP A CA 1
ATOM 1565 C C . TRP A 1 211 ? -15.358 -7.229 19.830 1.00 89.94 211 TRP A C 1
ATOM 1567 O O . TRP A 1 211 ? -15.928 -6.560 20.692 1.00 89.94 211 TRP A O 1
ATOM 1577 N N . ASN A 1 212 ? -15.836 -8.392 19.390 1.00 88.81 212 ASN A N 1
ATOM 1578 C CA . ASN A 1 212 ? -17.134 -8.935 19.778 1.00 88.81 212 ASN A CA 1
ATOM 1579 C C . ASN A 1 212 ? -17.185 -9.312 21.262 1.00 88.81 212 ASN A C 1
ATOM 1581 O O . ASN A 1 212 ? -18.240 -9.212 21.883 1.00 88.81 212 ASN A O 1
ATOM 1585 N N . ARG A 1 213 ? -16.053 -9.720 21.853 1.00 88.75 213 ARG A N 1
ATOM 1586 C CA . ARG A 1 213 ? -15.956 -9.974 23.298 1.00 88.75 213 ARG A CA 1
ATOM 1587 C C . ARG A 1 213 ? -16.102 -8.708 24.136 1.00 88.75 213 ARG A C 1
ATOM 1589 O O . ARG A 1 213 ? -16.685 -8.774 25.211 1.00 88.75 213 ARG A O 1
ATOM 1596 N N . ARG A 1 214 ? -15.579 -7.573 23.665 1.00 86.50 214 ARG A N 1
ATOM 1597 C CA . ARG A 1 214 ? -15.700 -6.284 24.365 1.00 86.50 214 ARG A CA 1
ATOM 1598 C C . ARG A 1 214 ? -17.003 -5.546 24.055 1.00 86.50 214 ARG A C 1
ATOM 1600 O O . ARG A 1 214 ? -17.436 -4.746 24.873 1.00 86.50 214 ARG A O 1
ATOM 1607 N N . ASN A 1 215 ? -17.637 -5.835 22.916 1.00 82.25 215 ASN A N 1
ATOM 1608 C CA . ASN A 1 215 ? -18.855 -5.168 22.448 1.00 82.25 215 ASN A CA 1
ATOM 1609 C C . ASN A 1 215 ? -19.968 -6.178 22.093 1.00 82.25 215 ASN A C 1
ATOM 1611 O O . ASN A 1 215 ? -20.345 -6.294 20.922 1.00 82.25 215 ASN A O 1
ATOM 1615 N N . PRO A 1 216 ? -20.525 -6.916 23.070 1.00 66.69 216 PRO A N 1
ATOM 1616 C CA . PRO A 1 216 ? -21.503 -7.977 22.805 1.00 66.69 216 PRO A CA 1
ATOM 1617 C C . PRO A 1 216 ? -22.805 -7.489 22.142 1.00 66.69 216 PRO A C 1
ATOM 1619 O O . PRO A 1 216 ? -23.443 -8.264 21.438 1.00 66.69 216 PRO A O 1
ATOM 1622 N N . ALA A 1 217 ? -23.161 -6.208 22.292 1.00 63.94 217 ALA A N 1
ATOM 1623 C CA . ALA A 1 217 ? -24.333 -5.588 21.660 1.00 63.94 217 ALA A CA 1
ATOM 1624 C C . ALA A 1 217 ? -24.155 -5.254 20.160 1.00 63.94 217 ALA A C 1
ATOM 1626 O O . ALA A 1 217 ? -25.063 -4.699 19.553 1.00 63.94 217 ALA A O 1
ATOM 1627 N N . SER A 1 218 ? -22.990 -5.544 19.564 1.00 58.75 218 SER A N 1
ATOM 1628 C CA . SER A 1 218 ? -22.681 -5.240 18.153 1.00 58.75 218 SER A CA 1
ATOM 1629 C C . SER A 1 218 ? -22.853 -6.421 17.184 1.00 58.75 218 SER A C 1
ATOM 1631 O O . SER A 1 218 ? -22.433 -6.316 16.029 1.00 58.75 218 SER A O 1
ATOM 1633 N N . ARG A 1 219 ? -23.430 -7.534 17.663 1.00 53.75 219 ARG A N 1
ATOM 1634 C CA . ARG A 1 219 ? -23.762 -8.723 16.862 1.00 53.75 219 ARG A CA 1
ATOM 1635 C C . ARG A 1 219 ? -25.037 -8.543 16.053 1.00 53.75 219 ARG A C 1
ATOM 1637 O O . ARG A 1 219 ? -25.981 -7.932 16.593 1.00 53.75 219 ARG A O 1
#